Protein AF-0000000076980064 (afdb_homodimer)

Solvent-accessible surface area (backbone atoms only — not comparable to full-atom values): 17349 Å² total; per-residue (Å²): 130,76,70,70,58,57,61,59,56,57,63,61,62,66,66,70,65,71,81,76,77,68,81,69,76,64,76,70,74,74,72,77,69,70,74,62,81,61,75,64,75,72,64,84,41,64,40,56,69,21,42,80,93,45,68,17,31,33,51,18,46,38,26,16,24,14,41,88,57,12,31,28,35,52,16,80,52,3,51,68,22,44,57,60,76,76,51,89,67,76,58,50,78,84,64,49,76,32,87,93,75,21,26,24,38,12,60,26,23,28,30,32,57,52,33,40,29,65,30,77,87,17,50,85,58,37,68,74,73,51,56,65,54,38,61,72,65,47,76,79,66,71,64,76,76,51,66,79,82,124,130,73,80,66,58,65,62,55,59,61,60,59,64,64,61,67,69,66,80,77,76,68,79,67,74,61,76,68,72,74,73,77,71,70,75,64,80,63,76,63,76,74,66,83,40,64,41,56,68,20,40,81,92,45,68,17,32,34,51,18,46,39,27,16,25,12,39,88,55,11,30,28,36,50,16,80,54,3,52,68,22,43,56,59,75,75,50,91,66,76,57,48,77,84,64,50,76,31,87,94,75,21,26,24,38,12,60,25,23,28,29,31,56,53,34,39,30,64,29,75,87,18,50,84,56,37,68,74,74,53,53,63,53,39,62,72,64,47,76,79,65,71,62,78,77,51,65,81,80,124

Foldseek 3Di:
DPPPVVVVVVVVVVVVPDDPPPPCPVPPPPPPPDPPPPPVPPPQAAAFQWAVVSQWGAQACQWIFAAPPGIGGNDPRSNVNVCQVVDPDHHDDDADDDDPAWGLGYAQWTDHHHDIDGHNVSHPGGDRPPVVVCVVVPPPPPVRVPPPPD/DPVVPPVVVVVVVVPVPDDPVPPCPVPPPPPPPDPPPPPPVPPQAAAFQWAVVSQWGAQACQWIFAAPPGIGGNDPRSNVNVCQVVDPDHHDDDADDDDPAWGLGYAQWTDHHHDIDGHNVSHPGGDRPPVVVCVVVPPPPVVRVPPPPD

InterPro domains:
  IPR000981 Neurohypophysial hormone [PF00184] (45-122)
  IPR000981 Neurohypophysial hormone [PIRSF001815] (11-132)
  IPR000981 Neurohypophysial hormone [PR00831] (24-38)
  IPR000981 Neurohypophysial hormone [PR00831] (61-80)
  IPR000981 Neurohypophysial hormone [PR00831] (80-99)
  IPR000981 Neurohypophysial hormone [PR00831] (102-122)
  IPR000981 Neurohypophysial hormone [PTHR11681] (15-127)
  IPR000981 Neurohypophysial hormone [SM00003] (45-122)
  IPR022423 Neurohypophysial hormone, conserved site [PS00264] (23-31)
  IPR036387 Neurohypophysial hormone domain superfamily [G3DSA:2.60.9.10] (44-132)
  IPR036387 Neurohypophysial hormone domain superfamily [SSF49606] (42-126)

Radius of gyration: 31.02 Å; Cα contacts (8 Å, |Δi|>4): 481; chains: 2; bounding box: 66×68×125 Å

Secondary structure (DSSP, 8-state):
--TTHHHHHHHHHGGGSS--------------------------EEPPEESGGG-EEEEETTEEEETTTEEEESSGGGGGGGGGGG-SSPEE--S-EETTTEEEEETTEEE-SSEEEE-GGGTT------HHHHHHH----GGGTS----/-GGGSHHHHHHHHGGGG---------------------------EEPPEESGGG-EEEEETTEEEETTTEEEESSGGGGGGGGGGG-SSPEE--S-EETTTEEEEETTEEE-SSEEEE-GGGTT------HHHHHHH----GGGTS----

Structure (mmCIF, N/CA/C/O backbone):
data_AF-0000000076980064-model_v1
#
loop_
_entity.id
_entity.type
_entity.pdbx_description
1 polymer 'Uncharacterized protein'
#
loop_
_atom_site.group_PDB
_atom_site.id
_atom_site.type_symbol
_atom_site.label_atom_id
_atom_site.label_alt_id
_atom_site.label_comp_id
_atom_site.label_asym_id
_atom_site.label_entity_id
_atom_site.label_seq_id
_atom_site.pdbx_PDB_ins_code
_atom_site.Cartn_x
_atom_site.Cartn_y
_atom_site.Cartn_z
_atom_site.occupancy
_atom_site.B_iso_or_equiv
_atom_site.auth_seq_id
_atom_site.auth_comp_id
_atom_site.auth_asym_id
_atom_site.auth_atom_id
_atom_site.pdbx_PDB_model_num
ATOM 1 N N . MET A 1 1 ? -51.344 7.758 -59.438 1 30.94 1 MET A N 1
ATOM 2 C CA . MET A 1 1 ? -51.062 7.758 -58.031 1 30.94 1 MET A CA 1
ATOM 3 C C . MET A 1 1 ? -50.25 6.535 -57.625 1 30.94 1 MET A C 1
ATOM 5 O O . MET A 1 1 ? -49.906 6.344 -56.469 1 30.94 1 MET A O 1
ATOM 9 N N . LYS A 1 2 ? -50.219 5.566 -58.562 1 42.84 2 LYS A N 1
ATOM 10 C CA . LYS A 1 2 ? -49.844 4.215 -58.156 1 42.84 2 LYS A CA 1
ATOM 11 C C . LYS A 1 2 ? -48.344 4.105 -57.969 1 42.84 2 LYS A C 1
ATOM 13 O O . LYS A 1 2 ? -47.844 3.178 -57.312 1 42.84 2 LYS A O 1
ATOM 18 N N . SER A 1 3 ? -47.562 4.844 -58.719 1 47.31 3 SER A N 1
ATOM 19 C CA . SER A 1 3 ? -46.156 4.52 -58.969 1 47.31 3 SER A CA 1
ATOM 20 C C . SER A 1 3 ? -45.312 4.844 -57.75 1 47.31 3 SER A C 1
ATOM 22 O O . SER A 1 3 ? -44.219 4.273 -57.594 1 47.31 3 SER A O 1
ATOM 24 N N . THR A 1 4 ? -45.719 5.961 -57.062 1 50.09 4 THR A N 1
ATOM 25 C CA . THR A 1 4 ? -44.75 6.535 -56.156 1 50.09 4 THR A CA 1
ATOM 26 C C . THR A 1 4 ? -44.594 5.668 -54.906 1 50.09 4 THR A C 1
ATOM 28 O O . THR A 1 4 ? -43.844 6.008 -54 1 50.09 4 THR A O 1
ATOM 31 N N . HIS A 1 5 ? -45.531 4.746 -54.75 1 50.25 5 HIS A N 1
ATOM 32 C CA . HIS A 1 5 ? -45.469 3.951 -53.531 1 50.25 5 HIS A CA 1
ATOM 33 C C . HIS A 1 5 ? -44.25 3.037 -53.531 1 50.25 5 HIS A C 1
ATOM 35 O O . HIS A 1 5 ? -43.812 2.561 -52.5 1 50.25 5 HIS A O 1
ATOM 41 N N . PHE A 1 6 ? -43.781 2.752 -54.844 1 52.84 6 PHE A N 1
ATOM 42 C CA . PHE A 1 6 ? -42.75 1.726 -54.938 1 52.84 6 PHE A CA 1
ATOM 43 C C . PHE A 1 6 ? -41.469 2.199 -54.312 1 52.84 6 PHE A C 1
ATOM 45 O O . PHE A 1 6 ? -40.688 1.392 -53.781 1 52.84 6 PHE A O 1
ATOM 52 N N . VAL A 1 7 ? -41.188 3.535 -54.438 1 50.88 7 VAL A N 1
ATOM 53 C CA . VAL A 1 7 ? -39.875 4.062 -54.031 1 50.88 7 VAL A CA 1
ATOM 54 C C . VAL A 1 7 ? -39.781 3.994 -52.5 1 50.88 7 VAL A C 1
ATOM 56 O O . VAL A 1 7 ? -38.688 3.846 -51.969 1 50.88 7 VAL A O 1
ATOM 59 N N . ASN A 1 8 ? -41 4.199 -51.844 1 48.53 8 ASN A N 1
ATOM 60 C CA . ASN A 1 8 ? 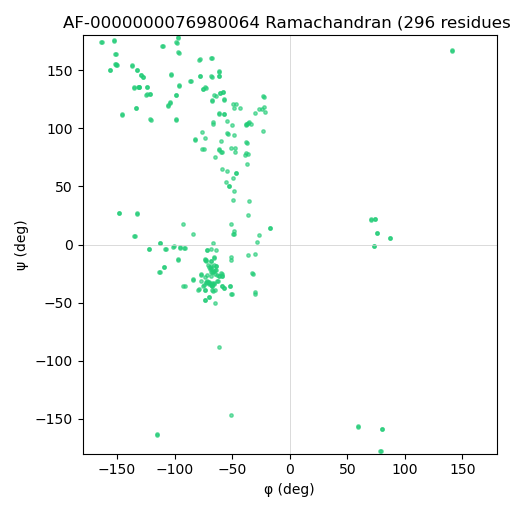-40.938 4.258 -50.406 1 48.53 8 ASN A CA 1
ATOM 61 C C . ASN A 1 8 ? -40.5 2.922 -49.812 1 48.53 8 ASN A C 1
ATOM 63 O O . ASN A 1 8 ? -39.875 2.885 -48.75 1 48.53 8 ASN A O 1
ATOM 67 N N . ILE A 1 9 ? -41.062 1.854 -50.5 1 50.72 9 ILE A N 1
ATOM 68 C CA . ILE A 1 9 ? -40.812 0.567 -49.844 1 50.72 9 ILE A CA 1
ATOM 69 C C . ILE A 1 9 ? -39.344 0.191 -49.969 1 50.72 9 ILE A C 1
ATOM 71 O O . ILE A 1 9 ? -38.781 -0.386 -49.031 1 50.72 9 ILE A O 1
ATOM 75 N N . PHE A 1 10 ? -38.688 0.562 -51.094 1 50.09 10 PHE A N 1
ATOM 76 C CA . PHE A 1 10 ? -37.312 0.107 -51.312 1 50.09 10 PHE A CA 1
ATOM 77 C C . PHE A 1 10 ? -36.375 0.75 -50.312 1 50.09 10 PHE A C 1
ATOM 79 O O . PHE A 1 10 ? -35.406 0.127 -49.906 1 50.09 10 PHE A O 1
ATOM 86 N N . ILE A 1 11 ? -36.594 2.045 -50 1 47.28 11 ILE A N 1
ATOM 87 C CA . ILE A 1 11 ? -35.656 2.73 -49.094 1 47.28 11 ILE A CA 1
ATOM 88 C C . ILE A 1 11 ? -35.719 2.115 -47.719 1 47.28 11 ILE A C 1
ATOM 90 O O . ILE A 1 11 ? -34.719 2.121 -46.969 1 47.28 11 ILE A O 1
ATOM 94 N N . TYR A 1 12 ? -36.969 1.652 -47.312 1 46 12 TYR A N 1
ATOM 95 C CA . TYR A 1 12 ? -37.031 1.155 -45.938 1 46 12 TYR A CA 1
ATOM 96 C C . TYR A 1 12 ? -36.219 -0.108 -45.781 1 46 12 TYR A C 1
ATOM 98 O O . TYR A 1 12 ? -35.812 -0.444 -44.656 1 46 12 TYR A O 1
ATOM 106 N N . SER A 1 13 ? -36.125 -0.967 -46.812 1 45.69 13 SER A N 1
ATOM 107 C CA . SER A 1 13 ? -35.531 -2.275 -46.562 1 45.69 13 SER A CA 1
ATOM 108 C C . SER A 1 13 ? -34.031 -2.166 -46.375 1 45.69 13 SER A C 1
ATOM 110 O O . SER A 1 13 ? -33.406 -3.09 -45.844 1 45.69 13 SER A O 1
ATOM 112 N N . VAL A 1 14 ? -33.375 -1.238 -47.062 1 44.12 14 VAL A N 1
ATOM 113 C CA . VAL A 1 14 ? -31.922 -1.251 -47.031 1 44.12 14 VAL A CA 1
ATOM 114 C C . VAL A 1 14 ? -31.438 -0.94 -45.625 1 44.12 14 VAL A C 1
ATOM 116 O O . VAL A 1 14 ? -30.25 -1.07 -45.312 1 44.12 14 VAL A O 1
ATOM 119 N N . PHE A 1 15 ? -32.312 -0.364 -44.781 1 40.5 15 PHE A N 1
ATOM 120 C CA . PHE A 1 15 ? -31.797 0.075 -43.5 1 40.5 15 PHE A CA 1
ATOM 121 C C . PHE A 1 15 ? -31.406 -1.119 -42.625 1 40.5 15 PHE A C 1
ATOM 123 O O . PHE A 1 15 ? -30.953 -0.951 -41.5 1 40.5 15 PHE A O 1
ATOM 130 N N . ILE A 1 16 ? -31.938 -2.291 -42.938 1 42.28 16 ILE A N 1
ATOM 131 C CA . ILE A 1 16 ? -31.734 -3.262 -41.875 1 42.28 16 ILE A CA 1
ATOM 132 C C . ILE A 1 16 ? -30.281 -3.701 -41.844 1 42.28 16 ILE A C 1
ATOM 134 O O . ILE A 1 16 ? -29.891 -4.57 -41.062 1 42.28 16 ILE A O 1
ATOM 138 N N . PHE A 1 17 ? -29.469 -3.434 -42.844 1 37.94 17 PHE A N 1
ATOM 139 C CA . PHE A 1 17 ? -28.266 -4.234 -42.938 1 37.94 17 PHE A CA 1
ATOM 140 C C . PHE A 1 17 ? -27.359 -3.955 -41.719 1 37.94 17 PHE A C 1
ATOM 142 O O . PHE A 1 17 ? -26.484 -4.762 -41.406 1 37.94 17 PHE A O 1
ATOM 149 N N . ILE A 1 18 ? -27.109 -2.697 -41.438 1 35.78 18 ILE A N 1
ATOM 150 C CA . ILE A 1 18 ? -25.734 -2.449 -41.031 1 35.78 18 ILE A CA 1
ATOM 151 C C . ILE A 1 18 ? -25.422 -3.229 -39.75 1 35.78 18 ILE A C 1
ATOM 153 O O . ILE A 1 18 ? -24.375 -3.869 -39.656 1 35.78 18 ILE A O 1
ATOM 157 N N . MET A 1 19 ? -25.703 -2.629 -38.5 1 33.72 19 MET A N 1
ATOM 158 C CA . MET A 1 19 ? -24.75 -2.42 -37.406 1 33.72 19 MET A CA 1
ATOM 159 C C . MET A 1 19 ? -24.625 -3.672 -36.562 1 33.72 19 MET A C 1
ATOM 161 O O . MET A 1 19 ? -24.875 -3.629 -35.344 1 33.72 19 MET A O 1
ATOM 165 N N . ALA A 1 20 ? -25.094 -4.777 -36.812 1 34.88 20 ALA A N 1
ATOM 166 C CA . ALA A 1 20 ? -24.875 -5.742 -35.75 1 34.88 20 ALA A CA 1
ATOM 167 C C . ALA A 1 20 ? -23.391 -6.055 -35.562 1 34.88 20 ALA A C 1
ATOM 169 O O . ALA A 1 20 ? -22.766 -6.621 -36.469 1 34.88 20 ALA A O 1
ATOM 170 N N . ASP A 1 21 ? -22.5 -5.129 -34.906 1 31.59 21 ASP A N 1
ATOM 171 C CA . ASP A 1 21 ? -21.125 -5.41 -34.531 1 31.59 21 ASP A CA 1
ATOM 172 C C . ASP A 1 21 ? -21.047 -6.656 -33.656 1 31.59 21 ASP A C 1
ATOM 174 O O . ASP A 1 21 ? -21.453 -6.621 -32.5 1 31.59 21 ASP A O 1
ATOM 178 N N . GLY A 1 22 ? -21.594 -7.777 -34.094 1 32.72 22 GLY A N 1
ATOM 179 C CA . GLY A 1 22 ? -21.422 -8.93 -33.219 1 32.72 22 GLY A CA 1
ATOM 180 C C . GLY A 1 22 ? -19.969 -9.195 -32.875 1 32.72 22 GLY A C 1
ATOM 181 O O . GLY A 1 22 ? -19.078 -8.898 -33.656 1 32.72 22 GLY A O 1
ATOM 182 N N . CYS A 1 23 ? -19.531 -8.883 -31.578 1 34.5 23 CYS A N 1
ATOM 183 C CA . CYS A 1 23 ? -18.25 -9.312 -31.016 1 34.5 23 CYS A CA 1
ATOM 184 C C . CYS A 1 23 ? -18.031 -10.805 -31.234 1 34.5 23 CYS A C 1
ATOM 186 O O . CYS A 1 23 ? -18.703 -11.633 -30.625 1 34.5 23 CYS A O 1
ATOM 188 N N . TYR A 1 24 ? -18.062 -11.25 -32.438 1 29.8 24 TYR A N 1
ATOM 189 C CA . TYR A 1 24 ? -17.781 -12.648 -32.75 1 29.8 24 TYR A CA 1
ATOM 190 C C . TYR A 1 24 ? -16.516 -13.117 -32.062 1 29.8 24 TYR A C 1
ATOM 192 O O . TYR A 1 24 ? -15.406 -12.836 -32.5 1 29.8 24 TYR A O 1
ATOM 200 N N . ILE A 1 25 ? -16.266 -12.844 -30.75 1 32.69 25 ILE A N 1
ATOM 201 C CA . ILE A 1 25 ? -15.062 -13.547 -30.328 1 32.69 25 ILE A CA 1
ATOM 202 C C . ILE A 1 25 ? -15.242 -15.047 -30.531 1 32.69 25 ILE A C 1
ATOM 204 O O . ILE A 1 25 ? -16.109 -15.664 -29.891 1 32.69 25 ILE A O 1
ATOM 208 N N . 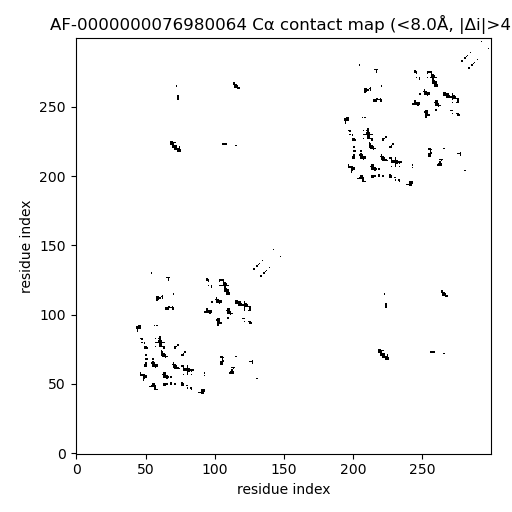THR A 1 26 ? -15.375 -15.531 -31.672 1 31.72 26 THR A N 1
ATOM 209 C CA . THR A 1 26 ? -15.469 -16.922 -32.094 1 31.72 26 THR A CA 1
ATOM 210 C C . THR A 1 26 ? -14.328 -17.75 -31.516 1 31.72 26 THR A C 1
ATOM 212 O O . THR A 1 26 ? -14.219 -18.953 -31.766 1 31.72 26 THR A O 1
ATOM 215 N N . ASN A 1 27 ? -13.352 -17.188 -31 1 33.06 27 ASN A N 1
ATOM 216 C CA . ASN A 1 27 ? -12.227 -18.109 -31.016 1 33.06 27 ASN A CA 1
ATOM 217 C C . ASN A 1 27 ? -12.461 -19.281 -30.078 1 33.06 27 ASN A C 1
ATOM 219 O O . ASN A 1 27 ? -11.523 -20 -29.703 1 33.06 27 ASN A O 1
ATOM 223 N N . CYS A 1 28 ? -13.594 -19.281 -29.328 1 34.19 28 CYS A N 1
ATOM 224 C CA . CYS A 1 28 ? -13.422 -20.344 -28.328 1 34.19 28 CYS A CA 1
ATOM 225 C C . CYS A 1 28 ? -13.625 -21.719 -28.953 1 34.19 28 CYS A C 1
ATOM 227 O O . CYS A 1 28 ? -14.656 -21.969 -29.578 1 34.19 28 CYS A O 1
ATOM 229 N N . PRO A 1 29 ? -12.633 -22.531 -29.391 1 32.53 29 PRO A N 1
ATOM 230 C CA . PRO A 1 29 ? -12.836 -23.891 -29.906 1 32.53 29 PRO A CA 1
ATOM 231 C C . PRO A 1 29 ? -13.711 -24.75 -28.984 1 32.53 29 PRO A C 1
ATOM 233 O O . PRO A 1 29 ? -13.781 -24.5 -27.781 1 32.53 29 PRO A O 1
ATOM 236 N N . PRO A 1 30 ? -14.82 -25.266 -29.438 1 32.62 30 PRO A N 1
ATOM 237 C CA . PRO A 1 30 ? -15.703 -26.125 -28.656 1 32.62 30 PRO A CA 1
ATOM 238 C C . PRO A 1 30 ? -14.969 -27.281 -27.984 1 32.62 30 PRO A C 1
ATOM 240 O O . PRO A 1 30 ? -15.602 -28.219 -27.5 1 32.62 30 PRO A O 1
ATOM 243 N N . GLY A 1 31 ? -13.766 -27.312 -27.828 1 33.16 31 GLY A N 1
ATOM 244 C CA . GLY A 1 31 ? -13.258 -28.609 -27.406 1 33.16 31 GLY A CA 1
ATOM 245 C C . GLY A 1 31 ? -14.07 -29.219 -26.281 1 33.16 31 GLY A C 1
ATOM 246 O O . GLY A 1 31 ? -14.82 -28.531 -25.594 1 33.16 31 GLY A O 1
ATOM 247 N N . GLY A 1 32 ? -14.609 -30.453 -26.594 1 35.81 32 GLY A N 1
ATOM 248 C CA . GLY A 1 32 ? -15.32 -31.484 -25.844 1 35.81 32 GLY A CA 1
ATOM 249 C C . GLY A 1 32 ? -14.828 -31.625 -24.422 1 35.81 32 GLY A C 1
ATOM 250 O O . GLY A 1 32 ? -13.797 -32.25 -24.188 1 35.81 32 GLY A O 1
ATOM 251 N N . LYS A 1 33 ? -14.492 -30.672 -23.734 1 30.69 33 LYS A N 1
ATOM 252 C CA . LYS A 1 33 ? -13.805 -31.047 -22.5 1 30.69 33 LYS A CA 1
ATOM 253 C C . LYS A 1 33 ? -14.703 -31.891 -21.609 1 30.69 33 LYS A C 1
ATOM 255 O O . LYS A 1 33 ? -15.875 -31.562 -21.406 1 30.69 33 LYS A O 1
ATOM 260 N N . ARG A 1 34 ? -14.789 -33.156 -21.859 1 34.31 34 ARG A N 1
ATOM 261 C CA . ARG A 1 34 ? -15.125 -34.156 -20.844 1 34.31 34 ARG A CA 1
ATOM 262 C C . ARG A 1 34 ? -14.836 -33.594 -19.438 1 34.31 34 ARG A C 1
ATOM 264 O O . ARG A 1 34 ? -13.836 -32.906 -19.234 1 34.31 34 ARG A O 1
ATOM 271 N N . SER A 1 35 ? -15.82 -33.438 -18.766 1 35.56 35 SER A N 1
ATOM 272 C CA . SER A 1 35 ? -15.922 -33.031 -17.375 1 35.56 35 SER A CA 1
ATOM 273 C C . SER A 1 35 ? -14.984 -33.875 -16.484 1 35.56 35 SER A C 1
ATOM 275 O O . SER A 1 35 ? -15.391 -34.906 -15.93 1 35.56 35 SER A O 1
ATOM 277 N N . GLY A 1 36 ? -14.102 -34.688 -17.047 1 31.8 36 GLY A N 1
ATOM 278 C CA . GLY A 1 36 ? -13.359 -35.312 -15.984 1 31.8 36 GLY A CA 1
ATOM 279 C C . GLY A 1 36 ? -13.141 -34.438 -14.773 1 31.8 36 GLY A C 1
ATOM 280 O O . GLY A 1 36 ? -12.992 -33.219 -14.922 1 31.8 36 GLY A O 1
ATOM 281 N N . ASN A 1 37 ? -13.891 -34.688 -13.734 1 34.81 37 ASN A N 1
ATOM 282 C CA . ASN A 1 37 ? -13.508 -34.219 -12.406 1 34.81 37 ASN A CA 1
ATOM 283 C C . ASN A 1 37 ? -11.992 -34.062 -12.281 1 34.81 37 ASN A C 1
ATOM 285 O O . ASN A 1 37 ? -11.297 -34.969 -11.852 1 34.81 37 ASN A O 1
ATOM 289 N N . GLU A 1 38 ? -11.281 -34.188 -13.367 1 32.91 38 GLU A N 1
ATOM 290 C CA . GLU A 1 38 ? -9.844 -34 -13.203 1 32.91 38 GLU A CA 1
ATOM 291 C C . GLU A 1 38 ? -9.539 -32.906 -12.188 1 32.91 38 GLU A C 1
ATOM 293 O O . GLU A 1 38 ? -9.891 -31.734 -12.398 1 32.91 38 GLU A O 1
ATOM 298 N N . LYS A 1 39 ? -9.797 -33.125 -10.961 1 38.34 39 LYS A N 1
ATOM 299 C CA . LYS A 1 39 ? -8.82 -32.625 -9.984 1 38.34 39 LYS A CA 1
ATOM 300 C C . LYS A 1 39 ? -7.484 -32.312 -10.648 1 38.34 39 LYS A C 1
ATOM 302 O O . LYS A 1 39 ? -6.59 -33.188 -10.688 1 38.34 39 LYS A O 1
ATOM 307 N N . SER A 1 40 ? -7.301 -32.219 -11.883 1 38.28 40 SER A N 1
ATOM 308 C CA . SER A 1 40 ? -6.004 -31.969 -12.5 1 38.28 40 SER A CA 1
ATOM 309 C C . SER A 1 40 ? -5.055 -31.281 -11.523 1 38.28 40 SER A C 1
ATOM 311 O O . SER A 1 40 ? -5.438 -30.312 -10.844 1 38.28 40 SER A O 1
ATOM 313 N N . GLY A 1 41 ? -4.258 -31.938 -10.922 1 42.31 41 GLY A N 1
ATOM 314 C CA . GLY A 1 41 ? -3.191 -31.703 -9.961 1 42.31 41 GLY A CA 1
ATOM 315 C C . GLY A 1 41 ? -2.525 -30.359 -10.117 1 42.31 41 GLY A C 1
ATOM 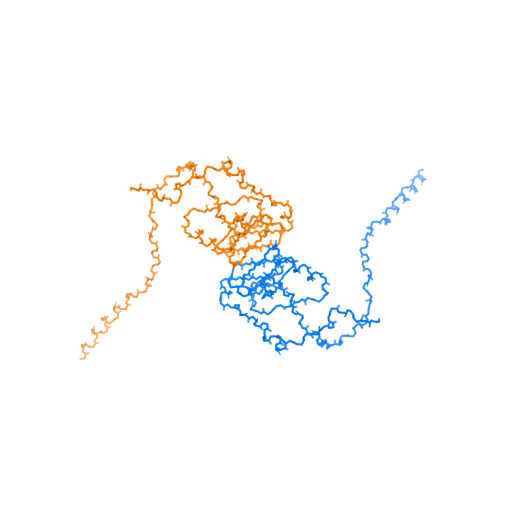316 O O . GLY A 1 41 ? -1.343 -30.203 -9.805 1 42.31 41 GLY A O 1
ATOM 317 N N . ARG A 1 42 ? -2.793 -29.688 -11.047 1 48.75 42 ARG A N 1
ATOM 318 C CA . ARG A 1 42 ? -2.082 -28.438 -11.305 1 48.75 42 ARG A CA 1
ATOM 319 C C . ARG A 1 42 ? -1.98 -27.594 -10.039 1 48.75 42 ARG A C 1
ATOM 321 O O . ARG A 1 42 ? -2.998 -27.219 -9.445 1 48.75 42 ARG A O 1
ATOM 328 N N . GLY A 1 43 ? -1.106 -27.906 -9.242 1 60.78 43 GLY A N 1
ATOM 329 C CA . GLY A 1 43 ? -0.675 -27.266 -8.008 1 60.78 43 GLY A CA 1
ATOM 330 C C . GLY A 1 43 ? -1.003 -25.781 -7.957 1 60.78 43 GLY A C 1
ATOM 331 O O . GLY A 1 43 ? -1.206 -25.156 -8.992 1 60.78 43 GLY A O 1
ATOM 332 N N . VAL A 1 44 ? -1.854 -25.391 -7.008 1 76.31 44 VAL A N 1
ATOM 333 C CA . VAL A 1 44 ? -2.096 -23.984 -6.703 1 76.31 44 VAL A CA 1
ATOM 334 C C . VAL A 1 44 ? -0.799 -23.188 -6.852 1 76.31 44 VAL A C 1
ATOM 336 O O . VAL A 1 44 ? 0.219 -23.531 -6.25 1 76.31 44 VAL A O 1
ATOM 339 N N . ARG A 1 45 ? -0.783 -22.453 -8 1 86.88 45 ARG A N 1
ATOM 340 C CA . ARG A 1 45 ? 0.396 -21.609 -8.219 1 86.88 45 ARG A CA 1
ATOM 341 C C . ARG A 1 45 ? 0.499 -20.531 -7.152 1 86.88 45 ARG A C 1
ATOM 343 O O . ARG A 1 45 ? -0.481 -19.844 -6.867 1 86.88 45 ARG A O 1
ATOM 350 N N . GLN A 1 46 ? 1.65 -20.5 -6.578 1 88.88 46 GLN A N 1
ATOM 351 C CA . GLN A 1 46 ? 1.917 -19.391 -5.68 1 88.88 46 GLN A CA 1
ATOM 352 C C . GLN A 1 46 ? 2.254 -18.125 -6.461 1 88.88 46 GLN A C 1
ATOM 354 O O . GLN A 1 46 ? 2.912 -18.188 -7.5 1 88.88 46 GLN A O 1
ATOM 359 N N . CYS A 1 47 ? 1.841 -17.078 -5.938 1 95.44 47 CYS A N 1
ATOM 360 C CA . CYS A 1 47 ? 2.059 -15.82 -6.652 1 95.44 47 CYS A CA 1
ATOM 361 C C . CYS A 1 47 ? 3.541 -15.469 -6.699 1 95.44 47 CYS A C 1
ATOM 363 O O . CYS A 1 47 ? 4.328 -15.969 -5.891 1 95.44 47 CYS A O 1
ATOM 365 N N . THR A 1 48 ? 3.912 -14.648 -7.574 1 96.38 48 THR A N 1
ATOM 366 C CA . THR A 1 48 ? 5.281 -14.242 -7.867 1 96.38 48 THR A CA 1
ATOM 367 C C . THR A 1 48 ? 5.926 -13.594 -6.645 1 96.38 48 THR A C 1
ATOM 369 O O . THR A 1 48 ? 5.312 -12.75 -5.984 1 96.38 48 THR A O 1
ATOM 372 N N . PRO A 1 49 ? 7.211 -14.047 -6.246 1 96.75 49 PRO A N 1
ATOM 373 C CA . PRO A 1 49 ? 7.93 -13.328 -5.195 1 96.75 49 PRO A CA 1
ATOM 374 C C . PRO A 1 49 ? 8.227 -11.875 -5.57 1 96.75 49 PRO A C 1
ATOM 376 O O . PRO A 1 49 ? 8.461 -11.578 -6.746 1 96.75 49 PRO A O 1
ATOM 379 N N . CYS A 1 50 ? 8.188 -11 -4.547 1 97.75 50 CYS A N 1
ATOM 380 C CA . CYS A 1 50 ? 8.375 -9.57 -4.789 1 97.75 50 CYS A CA 1
ATOM 381 C C . CYS A 1 50 ? 8.945 -8.883 -3.555 1 97.75 50 CYS A C 1
ATOM 383 O O . CYS A 1 50 ? 9.125 -9.516 -2.514 1 97.75 50 CYS A O 1
ATOM 385 N N . GLY A 1 51 ? 9.234 -7.555 -3.738 1 97.62 51 GLY A N 1
ATOM 386 C CA . GLY A 1 51 ? 9.641 -6.738 -2.605 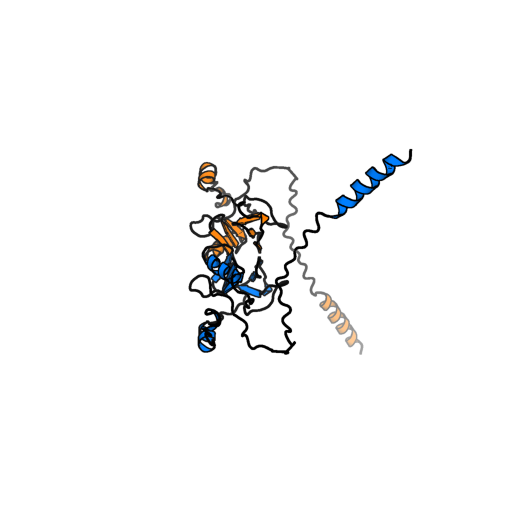1 97.62 51 GLY A CA 1
ATOM 387 C C . GLY A 1 51 ? 11.094 -6.938 -2.213 1 97.62 51 GLY A C 1
ATOM 388 O O . GLY A 1 51 ? 11.828 -7.664 -2.885 1 97.62 51 GLY A O 1
ATOM 389 N N . PRO A 1 52 ? 11.469 -6.242 -1.162 1 95.31 52 PRO A N 1
ATOM 390 C CA . PRO A 1 52 ? 12.852 -6.371 -0.686 1 95.31 52 PRO A CA 1
ATOM 391 C C . PRO A 1 52 ? 13.219 -7.812 -0.344 1 95.31 52 PRO A C 1
ATOM 393 O O . PRO A 1 52 ? 12.516 -8.469 0.428 1 95.31 52 PRO A O 1
ATOM 396 N N . GLY A 1 53 ? 14.32 -8.266 -0.986 1 93.81 53 GLY A N 1
ATOM 397 C CA . GLY A 1 53 ? 14.812 -9.602 -0.691 1 93.81 53 GLY A CA 1
ATOM 398 C C . GLY A 1 53 ? 13.938 -10.703 -1.268 1 93.81 53 GLY A C 1
ATOM 399 O O . GLY A 1 53 ? 14.203 -11.883 -1.057 1 93.81 53 GLY A O 1
ATOM 400 N N . GLY A 1 54 ? 12.867 -10.305 -1.908 1 95.62 54 GLY A N 1
ATOM 401 C CA . GLY A 1 54 ? 11.969 -11.289 -2.488 1 95.62 54 GLY A CA 1
ATOM 402 C C . GLY A 1 54 ? 11.125 -12.008 -1.453 1 95.62 54 GLY A C 1
ATOM 403 O O . GLY A 1 54 ? 10.68 -13.141 -1.682 1 95.62 54 GLY A O 1
ATOM 404 N N . ILE A 1 55 ? 10.992 -11.367 -0.33 1 94.25 55 ILE A N 1
ATOM 405 C CA . ILE A 1 55 ? 10.352 -12.078 0.768 1 94.25 55 ILE A CA 1
ATOM 406 C C . ILE A 1 55 ? 8.852 -11.812 0.748 1 94.25 55 ILE A C 1
ATOM 408 O O . ILE A 1 55 ? 8.109 -12.344 1.578 1 94.25 55 ILE A O 1
ATOM 412 N N . GLY A 1 56 ? 8.422 -10.953 -0.215 1 97 56 GLY A N 1
ATOM 413 C CA . GLY A 1 56 ? 6.996 -10.711 -0.393 1 97 56 GLY A CA 1
ATOM 414 C C . GLY A 1 56 ? 6.383 -11.547 -1.503 1 97 56 GLY A C 1
ATOM 415 O O . GLY A 1 56 ? 7.082 -12.32 -2.162 1 97 56 GLY A O 1
ATOM 416 N N . ARG A 1 57 ? 5.07 -11.375 -1.659 1 97.44 57 ARG A N 1
ATOM 417 C CA . ARG A 1 57 ? 4.316 -11.977 -2.756 1 97.44 57 ARG A CA 1
ATOM 418 C C . ARG A 1 57 ? 3.408 -10.953 -3.422 1 97.44 57 ARG A C 1
ATOM 420 O O . ARG A 1 57 ? 2.906 -10.039 -2.764 1 97.44 57 ARG A O 1
ATOM 427 N N . CYS A 1 58 ? 3.203 -11.164 -4.633 1 98.31 58 CYS A N 1
ATOM 428 C CA . CYS A 1 58 ? 2.305 -10.289 -5.383 1 98.31 58 CYS A CA 1
ATOM 429 C C . CYS A 1 58 ? 0.849 -10.586 -5.043 1 98.31 58 CYS A C 1
ATOM 431 O O . CYS A 1 58 ? 0.424 -11.742 -5.062 1 98.31 58 CYS A O 1
ATOM 433 N N . TYR A 1 59 ? 0.087 -9.586 -4.801 1 97.75 59 TYR A N 1
ATOM 434 C CA . TYR A 1 59 ? -1.345 -9.695 -4.551 1 97.75 59 TYR A CA 1
ATOM 435 C C . TYR A 1 59 ? -2.148 -9.141 -5.719 1 97.75 59 TYR A C 1
ATOM 437 O O . TYR A 1 59 ? -3.334 -9.445 -5.871 1 97.75 59 TYR A O 1
ATOM 445 N N . GLY A 1 60 ? -1.516 -8.383 -6.461 1 96.88 60 GLY A N 1
ATOM 446 C CA . GLY A 1 60 ? -2.035 -7.773 -7.676 1 96.88 60 GLY A CA 1
ATOM 447 C C . GLY A 1 60 ? -0.95 -7.219 -8.578 1 96.88 60 GLY A C 1
ATOM 448 O O . GLY A 1 60 ? 0.229 -7.227 -8.211 1 96.88 60 GLY A O 1
ATOM 449 N N . PRO A 1 61 ? -1.242 -6.75 -9.734 1 96.56 61 PRO A N 1
ATOM 450 C CA . PRO A 1 61 ? -0.223 -6.293 -10.68 1 96.56 61 PRO A CA 1
ATOM 451 C C . PRO A 1 61 ? 0.647 -5.172 -10.117 1 96.56 61 PRO A C 1
ATOM 453 O O . PRO A 1 61 ? 1.805 -5.023 -10.516 1 96.56 61 PRO A O 1
ATOM 456 N N . ASP A 1 62 ? 0.125 -4.422 -9.164 1 98.12 62 ASP A N 1
ATOM 457 C CA . ASP A 1 62 ? 0.872 -3.307 -8.594 1 98.12 62 ASP A CA 1
ATOM 458 C C . ASP A 1 62 ? 0.816 -3.334 -7.066 1 98.12 62 ASP A C 1
ATOM 460 O O . ASP A 1 62 ? 0.917 -2.289 -6.418 1 98.12 62 ASP A O 1
ATOM 464 N N . ILE A 1 63 ? 0.653 -4.512 -6.602 1 98.81 63 ILE A N 1
ATOM 465 C CA . ILE A 1 63 ? 0.572 -4.652 -5.152 1 98.81 63 ILE A CA 1
ATOM 466 C C . ILE A 1 63 ? 1.454 -5.809 -4.695 1 98.81 63 ILE A C 1
ATOM 468 O O . ILE A 1 63 ? 1.228 -6.961 -5.078 1 98.81 63 ILE A O 1
ATOM 472 N N . CYS A 1 64 ? 2.461 -5.504 -3.891 1 98.75 64 CYS A N 1
ATOM 473 C CA . CYS A 1 64 ? 3.369 -6.473 -3.289 1 98.75 64 CYS A CA 1
ATOM 474 C C . CYS A 1 64 ? 3.338 -6.379 -1.769 1 98.75 64 CYS A C 1
ATOM 476 O O . CYS A 1 64 ? 3.529 -5.301 -1.204 1 98.75 64 CYS A O 1
ATOM 478 N N . CYS A 1 65 ? 3.158 -7.559 -1.124 1 98.5 65 CYS A N 1
ATOM 479 C CA . CYS A 1 65 ? 3.068 -7.527 0.332 1 98.5 65 CYS A CA 1
ATOM 480 C C . CYS A 1 65 ? 3.871 -8.664 0.954 1 98.5 65 CYS A C 1
ATOM 482 O O . CYS A 1 65 ? 4.117 -9.68 0.306 1 98.5 65 CYS A O 1
ATOM 484 N N . GLY A 1 66 ? 4.293 -8.453 2.146 1 96.69 66 GLY A N 1
ATOM 485 C CA . GLY A 1 66 ? 4.945 -9.445 2.98 1 96.69 66 GLY A CA 1
ATOM 486 C C . GLY A 1 66 ? 4.715 -9.227 4.465 1 96.69 66 GLY A C 1
ATOM 487 O O . GLY A 1 66 ? 4.504 -8.094 4.902 1 96.69 66 GLY A O 1
ATOM 488 N N . ALA A 1 67 ? 4.809 -10.32 5.16 1 93.88 67 ALA A N 1
ATOM 489 C CA . ALA A 1 67 ? 4.48 -10.32 6.586 1 93.88 67 ALA A CA 1
ATOM 490 C C . ALA A 1 67 ? 5.328 -9.305 7.34 1 93.88 67 ALA A C 1
ATOM 492 O O . ALA A 1 67 ? 4.816 -8.57 8.188 1 93.88 67 ALA A O 1
ATOM 493 N N . ASN A 1 68 ? 6.566 -9.156 6.961 1 92.06 68 ASN A N 1
ATOM 494 C CA . ASN A 1 68 ? 7.465 -8.344 7.77 1 92.06 68 ASN A CA 1
ATOM 495 C C . ASN A 1 68 ? 7.875 -7.066 7.039 1 92.06 68 ASN A C 1
ATOM 497 O O . ASN A 1 68 ? 8.625 -6.254 7.578 1 92.06 68 ASN A O 1
ATOM 501 N N . VAL A 1 69 ? 7.355 -6.883 5.848 1 97.25 69 VAL A N 1
ATOM 502 C CA . VAL A 1 69 ? 7.871 -5.746 5.09 1 97.25 69 VAL A CA 1
ATOM 503 C C . VAL A 1 69 ? 6.727 -4.805 4.727 1 97.25 69 VAL A C 1
ATOM 505 O O . VAL A 1 69 ? 6.957 -3.703 4.223 1 97.25 69 VAL A O 1
ATOM 508 N N . GLY A 1 70 ? 5.527 -5.148 5.035 1 98.31 70 GLY A N 1
ATOM 509 C CA . GLY A 1 70 ? 4.391 -4.324 4.652 1 98.31 70 GLY A CA 1
ATOM 510 C C . GLY A 1 70 ? 3.967 -4.531 3.209 1 98.31 70 GLY A C 1
ATOM 511 O O . GLY A 1 70 ? 4.223 -5.586 2.627 1 98.31 70 GLY A O 1
ATOM 512 N N . CYS A 1 71 ? 3.242 -3.506 2.654 1 98.88 71 CYS A N 1
ATOM 513 C CA . CYS A 1 71 ? 2.756 -3.607 1.283 1 98.88 71 CYS A CA 1
ATOM 514 C C . CYS A 1 71 ? 3.232 -2.426 0.447 1 98.88 71 CYS A C 1
ATOM 516 O O . CYS A 1 71 ? 3.209 -1.284 0.909 1 98.88 71 CYS A O 1
ATOM 518 N N . PHE A 1 72 ? 3.682 -2.721 -0.723 1 98.94 72 PHE A N 1
ATOM 519 C CA . PHE A 1 72 ? 4.117 -1.774 -1.743 1 98.94 72 PHE A CA 1
ATOM 520 C C . PHE A 1 72 ? 3.086 -1.67 -2.861 1 98.94 72 PHE A C 1
ATOM 522 O O . PHE A 1 72 ? 2.803 -2.656 -3.545 1 98.94 72 PHE A O 1
ATOM 529 N N . VAL A 1 73 ? 2.562 -0.457 -3.047 1 98.94 73 VAL A N 1
ATOM 530 C CA . VAL A 1 73 ? 1.443 -0.256 -3.961 1 98.94 73 VAL A CA 1
ATOM 531 C C . VAL A 1 73 ? 1.838 0.74 -5.051 1 98.94 73 VAL A C 1
ATOM 533 O O . VAL A 1 73 ? 1.987 1.935 -4.781 1 98.94 73 VAL A O 1
ATOM 536 N N . GLY A 1 74 ? 2.02 0.221 -6.219 1 98.44 74 GLY A N 1
ATOM 537 C CA . GLY A 1 74 ? 2.436 1.09 -7.309 1 98.44 74 GLY A CA 1
ATOM 538 C C . GLY A 1 74 ? 3.863 1.58 -7.168 1 98.44 74 GLY A C 1
ATOM 539 O O . GLY A 1 74 ? 4.211 2.652 -7.672 1 98.44 74 GLY A O 1
ATOM 540 N N . THR A 1 75 ? 4.668 0.88 -6.402 1 98.62 75 THR A N 1
ATOM 541 C CA . THR A 1 75 ? 6.059 1.257 -6.195 1 98.62 75 THR A CA 1
ATOM 542 C C . THR A 1 75 ? 6.98 0.454 -7.105 1 98.62 75 THR A C 1
ATOM 544 O O . THR A 1 75 ? 6.527 -0.436 -7.828 1 98.62 75 THR A O 1
ATOM 547 N N . ARG A 1 76 ? 8.195 0.865 -7.027 1 98 76 ARG A N 1
ATOM 548 C CA . ARG A 1 76 ? 9.188 0.099 -7.777 1 98 76 ARG A CA 1
ATOM 549 C C . ARG A 1 76 ? 9.211 -1.357 -7.328 1 98 76 ARG A C 1
ATOM 551 O O . ARG A 1 76 ? 9.352 -2.266 -8.148 1 98 76 ARG A O 1
ATOM 558 N N . GLU A 1 77 ? 9 -1.634 -6.016 1 98.38 77 GLU A N 1
ATOM 559 C CA . GLU A 1 77 ? 9.047 -2.975 -5.438 1 98.38 77 GLU A CA 1
ATOM 560 C C . GLU A 1 77 ? 7.906 -3.84 -5.957 1 98.38 77 GLU A C 1
ATOM 562 O O . GLU A 1 77 ? 8.008 -5.066 -5.988 1 98.38 77 GLU A O 1
ATOM 567 N N . SER A 1 78 ? 6.836 -3.164 -6.402 1 98.69 78 SER A N 1
ATOM 568 C CA . SER A 1 78 ? 5.668 -3.93 -6.832 1 98.69 78 SER A CA 1
ATOM 569 C C . SER A 1 78 ? 5.602 -4.031 -8.352 1 98.69 78 SER A C 1
ATOM 571 O O . SER A 1 78 ? 4.73 -4.715 -8.891 1 98.69 78 SER A O 1
ATOM 573 N N . ALA A 1 79 ? 6.535 -3.412 -9.047 1 98.5 79 ALA A N 1
ATOM 574 C CA . ALA A 1 79 ? 6.484 -3.379 -10.5 1 98.5 79 ALA A CA 1
ATOM 575 C C . ALA A 1 79 ? 6.57 -4.785 -11.086 1 98.5 79 ALA A C 1
ATOM 577 O O . ALA A 1 79 ? 5.953 -5.078 -12.117 1 98.5 79 ALA A O 1
ATOM 578 N N . ILE A 1 80 ? 7.262 -5.68 -10.445 1 98.56 80 ILE A N 1
ATOM 579 C CA . ILE A 1 80 ? 7.445 -7.047 -10.914 1 98.56 80 ILE A CA 1
ATOM 580 C C . ILE A 1 80 ? 6.102 -7.773 -10.922 1 98.56 80 ILE A C 1
ATOM 582 O O . ILE A 1 80 ? 5.922 -8.75 -11.656 1 98.56 80 ILE A O 1
ATOM 586 N N . CYS A 1 81 ? 5.234 -7.289 -10.18 1 98.44 81 CYS A N 1
ATOM 587 C CA . CYS A 1 81 ? 3.961 -7.984 -10.031 1 98.44 81 CYS A CA 1
ATOM 588 C C . CYS A 1 81 ? 3.107 -7.828 -11.281 1 98.44 81 CYS A C 1
ATOM 590 O O . CYS A 1 81 ? 2.139 -8.562 -11.477 1 98.44 81 CYS A O 1
ATOM 592 N N . ARG A 1 82 ? 3.465 -6.957 -12.133 1 98 82 ARG A N 1
ATOM 593 C CA . ARG A 1 82 ? 2.766 -6.828 -13.406 1 98 82 ARG A CA 1
ATOM 594 C C . ARG A 1 82 ? 2.924 -8.094 -14.25 1 98 82 ARG A C 1
ATOM 596 O O . ARG A 1 82 ? 2.127 -8.344 -15.156 1 98 82 ARG A O 1
ATOM 603 N N . LEU A 1 83 ? 3.902 -8.914 -13.953 1 96.62 83 LEU A N 1
ATOM 604 C CA . LEU A 1 83 ? 4.109 -10.188 -14.633 1 96.62 83 LEU A CA 1
ATOM 605 C C . LEU A 1 83 ? 2.912 -11.109 -14.43 1 96.62 83 LEU A C 1
ATOM 607 O O . LEU A 1 83 ? 2.664 -12 -15.25 1 96.62 83 LEU A O 1
ATOM 611 N N . GLU A 1 84 ? 2.256 -10.906 -13.367 1 94.75 84 GLU A N 1
ATOM 612 C CA . GLU A 1 84 ? 1.104 -11.758 -13.078 1 94.75 84 GLU A CA 1
ATOM 613 C C . GLU A 1 84 ? 0.065 -11.672 -14.188 1 94.75 84 GLU A C 1
ATOM 615 O O . GLU A 1 84 ? -0.711 -12.602 -14.398 1 94.75 84 GLU A O 1
ATOM 620 N N . ASN A 1 85 ? 0.093 -10.516 -14.836 1 94.19 85 ASN A N 1
ATOM 621 C CA . ASN A 1 85 ? -0.856 -10.328 -15.93 1 94.19 85 ASN A CA 1
ATOM 622 C C . ASN A 1 85 ? -0.571 -11.266 -17.094 1 94.19 85 ASN A C 1
ATOM 624 O O . ASN A 1 85 ? -1.413 -11.445 -17.969 1 94.19 85 ASN A O 1
ATOM 628 N N . LEU A 1 86 ? 0.527 -11.945 -17.141 1 93.94 86 LEU A N 1
ATOM 629 C CA . LEU A 1 86 ? 0.944 -12.789 -18.266 1 93.94 86 LEU A CA 1
ATOM 630 C C . LEU A 1 86 ? 0.579 -14.25 -18.016 1 93.94 86 LEU A C 1
ATOM 632 O O . LEU A 1 86 ? 0.677 -15.086 -18.906 1 93.94 86 LEU A O 1
ATOM 636 N N . TYR A 1 87 ? 0.215 -14.523 -16.781 1 90 87 TYR A N 1
ATOM 637 C CA . TYR A 1 87 ? -0.132 -15.898 -16.438 1 90 87 TYR A CA 1
ATOM 638 C C . TYR A 1 87 ? -1.603 -16.188 -16.719 1 90 87 TYR A C 1
ATOM 640 O O . TYR A 1 87 ? -2.463 -15.336 -16.469 1 90 87 TYR A O 1
ATOM 648 N N . SER A 1 88 ? -1.929 -17.344 -17.219 1 89.5 88 SER A N 1
ATOM 649 C CA . SER A 1 88 ? -3.301 -17.734 -17.531 1 89.5 88 SER A CA 1
ATOM 650 C C . SER A 1 88 ? -4.016 -18.281 -16.297 1 89.5 88 SER A C 1
ATOM 652 O O . SER A 1 88 ? -5.23 -18.125 -16.156 1 89.5 88 SER A O 1
ATOM 654 N N . LEU A 1 89 ? -3.25 -18.891 -15.359 1 87.19 89 LEU A N 1
ATOM 655 C CA . LEU A 1 89 ? -3.816 -19.438 -14.133 1 87.19 89 LEU A CA 1
ATOM 656 C C . LEU A 1 89 ? -3.625 -18.469 -12.961 1 87.19 89 LEU A C 1
ATOM 658 O O . LEU A 1 89 ? -2.527 -17.953 -12.766 1 87.19 89 LEU A O 1
ATOM 662 N N . PRO A 1 90 ? -4.664 -18.234 -12.352 1 88.81 90 PRO A N 1
ATOM 663 C CA . PRO A 1 90 ? -4.523 -17.359 -11.195 1 88.81 90 PRO A CA 1
ATOM 664 C C . PRO A 1 90 ? -3.611 -17.938 -10.117 1 88.81 90 PRO A C 1
ATOM 666 O O . PRO A 1 90 ? -3.471 -19.156 -10.016 1 88.81 90 PRO A O 1
ATOM 669 N N . CYS A 1 91 ? -2.959 -17.078 -9.422 1 92.12 91 CYS A N 1
ATOM 670 C CA . CYS A 1 91 ? -2.123 -17.516 -8.305 1 92.12 91 CYS A CA 1
ATOM 671 C C . CYS A 1 91 ? -2.871 -17.391 -6.98 1 92.12 91 CYS A C 1
ATOM 673 O O . CYS A 1 91 ? -3.955 -16.797 -6.93 1 92.12 91 CYS A O 1
ATOM 675 N N . GLN A 1 92 ? -2.301 -18.047 -5.969 1 89.94 92 GLN A N 1
ATOM 676 C CA . GLN A 1 92 ? -2.918 -17.984 -4.645 1 89.94 92 GLN A CA 1
ATOM 677 C C . GLN A 1 92 ? -1.872 -17.75 -3.562 1 89.94 92 GLN A C 1
ATOM 679 O O . GLN A 1 92 ? -0.771 -18.297 -3.619 1 89.94 92 GLN A O 1
ATOM 684 N N . ASN A 1 93 ? -2.299 -16.844 -2.75 1 91.31 93 ASN A N 1
ATOM 685 C CA . ASN A 1 93 ? -1.499 -16.656 -1.546 1 91.31 93 ASN A CA 1
ATOM 686 C C . ASN A 1 93 ? -2.156 -17.297 -0.326 1 91.31 93 ASN A C 1
ATOM 688 O O . ASN A 1 93 ? -3.383 -17.312 -0.212 1 91.31 93 ASN A O 1
ATOM 692 N N . GLU A 1 94 ? -1.279 -17.781 0.527 1 86.12 94 GLU A N 1
ATOM 693 C CA . GLU A 1 94 ? -1.806 -18.266 1.795 1 86.12 94 GLU A CA 1
ATOM 694 C C . GLU A 1 94 ? -2.117 -17.125 2.75 1 86.12 94 GLU A C 1
ATOM 696 O O . GLU A 1 94 ? -1.621 -16 2.57 1 86.12 94 GLU A O 1
ATOM 701 N N . GLY A 1 95 ? -2.994 -17.453 3.736 1 88.88 95 GLY A N 1
ATOM 702 C CA . GLY A 1 95 ? -3.33 -16.438 4.734 1 88.88 95 GLY A CA 1
ATOM 703 C C . GLY A 1 95 ? -4.797 -16.453 5.121 1 88.88 95 GLY A C 1
ATOM 704 O O . GLY A 1 95 ? -5.621 -17.047 4.43 1 88.88 95 GLY A O 1
ATOM 705 N N . ARG A 1 96 ? -5.008 -15.758 6.148 1 94.25 96 ARG A N 1
ATOM 706 C CA . ARG A 1 96 ? -6.383 -15.656 6.629 1 94.25 96 ARG A CA 1
ATOM 707 C C . ARG A 1 96 ? -7.215 -14.758 5.719 1 94.25 96 ARG A C 1
ATOM 709 O O . ARG A 1 96 ? -6.781 -13.664 5.355 1 94.25 96 ARG A O 1
ATOM 716 N N . ALA A 1 97 ? -8.43 -15.234 5.414 1 95.81 97 ALA A N 1
ATOM 717 C CA . ALA A 1 97 ? -9.336 -14.414 4.613 1 95.81 97 ALA A CA 1
ATOM 718 C C . ALA A 1 97 ? -9.797 -13.188 5.387 1 95.81 97 ALA A C 1
ATOM 720 O O . ALA A 1 97 ? -10.008 -13.25 6.598 1 95.81 97 ALA A O 1
ATOM 721 N N . CYS A 1 98 ? -9.953 -12.141 4.668 1 97.31 98 CYS A N 1
ATOM 722 C CA . CYS A 1 98 ? -10.453 -10.891 5.246 1 97.31 98 CYS A CA 1
ATOM 723 C C . CYS A 1 98 ? -11.195 -10.062 4.199 1 97.31 98 CYS A C 1
ATOM 725 O O . CYS A 1 98 ? -10.961 -10.227 3 1 97.31 98 CYS A O 1
ATOM 727 N N . GLY A 1 99 ? -12.117 -9.188 4.684 1 94.62 99 GLY A N 1
ATOM 728 C CA . GLY A 1 99 ? -12.891 -8.398 3.74 1 94.62 99 GLY A CA 1
ATOM 729 C C . GLY A 1 99 ? -13.703 -9.242 2.781 1 94.62 99 GLY A C 1
ATOM 730 O O . GLY A 1 99 ? -14.094 -10.367 3.109 1 94.62 99 GLY A O 1
ATOM 731 N N . THR A 1 100 ? -14.031 -8.648 1.651 1 92.56 100 THR A N 1
ATOM 732 C CA . THR A 1 100 ? -14.859 -9.352 0.677 1 92.56 100 THR A CA 1
ATOM 733 C C . THR A 1 100 ? -14.031 -10.352 -0.125 1 92.56 100 THR A C 1
ATOM 735 O O . THR A 1 100 ? -14.461 -11.477 -0.361 1 92.56 100 THR A O 1
ATOM 738 N N . ASP A 1 101 ? -12.828 -10.008 -0.46 1 93.94 101 ASP A N 1
ATOM 739 C CA . ASP A 1 101 ? -12.031 -10.867 -1.331 1 93.94 101 ASP A CA 1
ATOM 740 C C . ASP A 1 101 ? -10.539 -10.75 -1.002 1 93.94 101 ASP A C 1
ATOM 742 O O . ASP A 1 101 ? -9.688 -10.961 -1.867 1 93.94 101 ASP A O 1
ATOM 746 N N . GLY A 1 102 ? -10.312 -10.398 0.304 1 96.81 102 GLY A N 1
ATOM 747 C CA . GLY A 1 102 ? -8.914 -10.156 0.634 1 96.81 102 GLY A CA 1
ATOM 748 C C . GLY A 1 102 ? -8.328 -11.219 1.544 1 96.81 102 GLY A C 1
ATOM 749 O O . GLY A 1 102 ? -9.031 -12.133 1.974 1 96.81 102 GLY A O 1
ATOM 750 N N . THR A 1 103 ? -6.977 -11.102 1.69 1 96.31 103 THR A N 1
ATOM 751 C CA . THR A 1 103 ? -6.215 -11.898 2.645 1 96.31 103 THR A CA 1
ATOM 752 C C . THR A 1 103 ? -5.328 -11.008 3.508 1 96.31 103 THR A C 1
ATOM 754 O O . THR A 1 103 ? -4.871 -9.953 3.061 1 96.31 103 THR A O 1
ATOM 757 N N . CYS A 1 104 ? -5.191 -11.445 4.742 1 97.94 104 CYS A N 1
ATOM 758 C CA . CYS A 1 104 ? -4.211 -10.75 5.57 1 97.94 104 CYS A CA 1
ATOM 759 C C . CYS A 1 104 ? -2.814 -10.875 4.977 1 97.94 104 CYS A C 1
ATOM 761 O O . CYS A 1 104 ? -2.236 -11.961 4.953 1 97.94 104 CYS A O 1
ATOM 763 N N . SER A 1 105 ? -2.299 -9.758 4.52 1 97.5 105 SER A N 1
ATOM 764 C CA . SER A 1 105 ? -1.116 -9.773 3.668 1 97.5 105 SER A CA 1
ATOM 765 C C . SER A 1 105 ? 0.081 -9.141 4.371 1 97.5 105 SER A C 1
ATOM 767 O O . SER A 1 105 ? 1.229 -9.391 3.998 1 97.5 105 SER A O 1
ATOM 769 N N . ALA A 1 106 ? -0.152 -8.32 5.297 1 97.56 106 ALA A N 1
ATOM 770 C CA . ALA A 1 106 ? 0.799 -7.676 6.199 1 97.56 106 ALA A CA 1
ATOM 771 C C . ALA A 1 106 ? 0.153 -7.359 7.543 1 97.56 106 ALA A C 1
ATOM 773 O O . ALA A 1 106 ? -1.07 -7.434 7.684 1 97.56 106 ALA A O 1
ATOM 774 N N . ASP A 1 107 ? 1.045 -7.09 8.492 1 96.25 107 ASP A N 1
ATOM 775 C CA . ASP A 1 107 ? 0.517 -6.84 9.828 1 96.25 107 ASP A CA 1
ATOM 776 C C . ASP A 1 107 ? -0.477 -5.684 9.82 1 96.25 107 ASP A C 1
ATOM 778 O O . ASP A 1 107 ? -0.111 -4.547 9.516 1 96.25 107 ASP A O 1
ATOM 782 N N . GLY A 1 108 ? -1.788 -6.094 10.094 1 97.5 108 GLY A N 1
ATOM 783 C CA . GLY A 1 108 ? -2.818 -5.078 10.219 1 97.5 108 GLY A CA 1
ATOM 784 C C . GLY A 1 108 ? -3.449 -4.688 8.898 1 97.5 108 GLY A C 1
ATOM 785 O O . GLY A 1 108 ? -4.219 -3.73 8.828 1 97.5 108 GLY A O 1
ATOM 786 N N . PHE A 1 109 ? -3.098 -5.371 7.844 1 98.25 109 PHE A N 1
ATOM 787 C CA . PHE A 1 109 ? -3.633 -4.961 6.551 1 98.25 109 PHE A CA 1
ATOM 788 C C . PHE A 1 109 ? -4.199 -6.152 5.793 1 98.25 109 PHE A C 1
ATOM 790 O O . PHE A 1 109 ? -3.588 -7.223 5.762 1 98.25 109 PHE A O 1
ATOM 797 N N . CYS A 1 110 ? -5.348 -5.91 5.25 1 98.44 110 CYS A N 1
ATOM 798 C CA . CYS A 1 110 ? -6.031 -6.816 4.332 1 98.44 110 CYS A CA 1
ATOM 799 C C . CYS A 1 110 ? -5.91 -6.332 2.895 1 98.44 110 CYS A C 1
ATOM 801 O O . CYS A 1 110 ? -6.324 -5.219 2.572 1 98.44 110 CYS A O 1
ATOM 803 N N . CYS A 1 111 ? -5.328 -7.219 2.035 1 98.25 111 CYS A N 1
ATOM 804 C CA . CYS A 1 111 ? -5.176 -6.777 0.653 1 98.25 111 CYS A CA 1
ATOM 805 C C . CYS A 1 111 ? -5.777 -7.793 -0.311 1 98.25 111 CYS A C 1
ATOM 807 O O . CYS A 1 111 ? -5.82 -8.992 -0.012 1 98.25 111 CYS A O 1
ATOM 809 N N . SER A 1 112 ? -6.355 -7.27 -1.362 1 97.31 112 SER A N 1
ATOM 810 C CA . SER A 1 112 ? -6.809 -8.016 -2.533 1 97.31 112 SER A CA 1
ATOM 811 C C . SER A 1 112 ? -6.023 -7.613 -3.779 1 97.31 112 SER A C 1
ATOM 813 O O . SER A 1 112 ? -4.953 -7.012 -3.678 1 97.31 112 SER A O 1
ATOM 815 N N . THR A 1 113 ? -6.535 -7.949 -4.93 1 97 113 THR A N 1
ATOM 816 C CA . THR A 1 113 ? -5.801 -7.723 -6.172 1 97 113 THR A CA 1
ATOM 817 C C . THR A 1 113 ? -5.703 -6.23 -6.473 1 97 113 THR A C 1
ATOM 819 O O . THR A 1 113 ? -4.793 -5.793 -7.184 1 97 113 THR A O 1
ATOM 822 N N . ASP A 1 114 ? -6.637 -5.457 -5.844 1 97.38 114 ASP A N 1
ATOM 823 C CA . ASP A 1 114 ? -6.641 -4.066 -6.293 1 97.38 114 ASP A CA 1
ATOM 824 C C . ASP A 1 114 ? -6.707 -3.109 -5.105 1 97.38 114 ASP A C 1
ATOM 826 O O . ASP A 1 114 ? -6.824 -1.895 -5.285 1 97.38 114 ASP A O 1
ATOM 830 N N . GLN A 1 115 ? -6.598 -3.662 -3.861 1 98.25 115 GLN A N 1
ATOM 831 C CA . GLN A 1 115 ? -6.688 -2.723 -2.75 1 98.25 115 GLN A CA 1
ATOM 832 C C . GLN A 1 115 ? -6.004 -3.279 -1.504 1 98.25 115 GLN A C 1
ATOM 834 O O . GLN A 1 115 ? -5.91 -4.496 -1.331 1 98.25 115 GLN A O 1
ATOM 839 N N . CYS A 1 116 ? -5.5 -2.418 -0.709 1 98.75 116 CYS A N 1
ATOM 840 C CA . CYS A 1 116 ? -5.039 -2.713 0.642 1 98.75 116 CYS A CA 1
ATOM 841 C C . CYS A 1 116 ? -5.723 -1.812 1.662 1 98.75 116 CYS A C 1
ATOM 843 O O . CYS A 1 116 ? -5.766 -0.592 1.488 1 98.75 116 CYS A O 1
ATOM 845 N N . LYS A 1 117 ? -6.27 -2.426 2.682 1 98.56 117 LYS A N 1
ATOM 846 C CA . LYS A 1 117 ? -7.043 -1.714 3.695 1 98.56 117 LYS A CA 1
ATOM 847 C C . LYS A 1 117 ? -6.594 -2.102 5.102 1 98.56 117 LYS A C 1
ATOM 849 O O . LYS A 1 117 ? -6.367 -3.279 5.383 1 98.56 117 LYS A O 1
ATOM 854 N N . ALA A 1 118 ? -6.453 -1.049 5.93 1 98.38 118 ALA A N 1
ATOM 855 C CA . ALA A 1 118 ? -6.195 -1.354 7.336 1 98.38 118 ALA A CA 1
ATOM 856 C C . ALA A 1 118 ? -7.309 -2.217 7.926 1 98.38 118 ALA A C 1
ATOM 858 O O . ALA A 1 118 ? -8.492 -1.934 7.727 1 98.38 118 ALA A O 1
ATOM 859 N N . ASP A 1 119 ? -6.914 -3.23 8.555 1 97.94 119 ASP A N 1
ATOM 860 C CA . ASP A 1 119 ? -7.848 -4.184 9.141 1 97.94 119 ASP A CA 1
ATOM 861 C C . ASP A 1 119 ? -7.293 -4.766 10.438 1 97.94 119 ASP A C 1
ATOM 863 O O . ASP A 1 119 ? -6.375 -5.59 10.414 1 97.94 119 ASP A O 1
ATOM 867 N N . GLU A 1 120 ? -7.914 -4.434 11.523 1 96.88 120 GLU A N 1
ATOM 868 C CA . GLU A 1 120 ? -7.426 -4.836 12.836 1 96.88 120 GLU A CA 1
ATOM 869 C C . GLU A 1 120 ? -7.469 -6.355 13.008 1 96.88 120 GLU A C 1
ATOM 871 O O . GLU A 1 120 ? -6.656 -6.93 13.734 1 96.88 120 GLU A O 1
ATOM 876 N N . SER A 1 121 ? -8.305 -7.016 12.328 1 96.56 121 SER A N 1
ATOM 877 C CA . SER A 1 121 ? -8.406 -8.469 12.422 1 96.56 121 SER A CA 1
ATOM 878 C C . SER A 1 121 ? -7.172 -9.148 11.844 1 96.56 121 SER A C 1
ATOM 880 O O . SER A 1 121 ? -6.949 -10.344 12.07 1 96.56 121 SER A O 1
ATOM 882 N N . CYS A 1 122 ? -6.383 -8.406 11.117 1 97.31 122 CYS A N 1
ATOM 883 C CA . CYS A 1 122 ? -5.184 -8.961 10.5 1 97.31 122 CYS A CA 1
ATOM 884 C C . CYS A 1 122 ? -3.957 -8.711 11.375 1 97.31 122 CYS A C 1
ATOM 886 O O . CYS A 1 122 ? -2.854 -9.141 11.039 1 97.31 122 CYS A O 1
ATOM 888 N N . ARG A 1 123 ? -4.094 -8.039 12.453 1 95.94 123 ARG A N 1
ATOM 889 C CA . ARG A 1 123 ? -2.943 -7.781 13.312 1 95.94 123 ARG A CA 1
ATOM 890 C C . ARG A 1 123 ? -2.439 -9.07 13.953 1 95.94 123 ARG A C 1
ATOM 892 O O . ARG A 1 123 ? -3.207 -9.797 14.594 1 95.94 123 ARG A O 1
ATOM 899 N N . GLY A 1 124 ? -1.155 -9.312 13.711 1 92.38 124 GLY A N 1
ATOM 900 C CA . GLY A 1 124 ? -0.549 -10.5 14.297 1 92.38 124 GLY A CA 1
ATOM 901 C C . GLY A 1 124 ? -0.94 -11.781 13.594 1 92.38 124 GLY A C 1
ATOM 902 O O . GLY A 1 124 ? -0.694 -12.875 14.109 1 92.38 124 GLY A O 1
ATOM 903 N N . LYS A 1 125 ? -1.562 -11.672 12.5 1 86.56 125 LYS A N 1
ATOM 904 C CA . LYS A 1 125 ? -2.1 -12.875 11.875 1 86.56 125 LYS A CA 1
ATOM 905 C C . LYS A 1 125 ? -1.297 -13.25 10.633 1 86.56 125 LYS A C 1
ATOM 907 O O . LYS A 1 125 ? -1.621 -14.227 9.945 1 86.56 125 LYS A O 1
ATOM 912 N N . VAL A 1 126 ? -0.367 -12.461 10.273 1 84.5 126 VAL A N 1
ATOM 913 C CA . VAL A 1 126 ? 0.396 -12.773 9.062 1 84.5 126 VAL A CA 1
ATOM 914 C C . VAL A 1 126 ? 1.714 -13.445 9.445 1 84.5 126 VAL A C 1
ATOM 916 O O . VAL A 1 126 ? 2.459 -12.93 10.289 1 84.5 126 VAL A O 1
ATOM 919 N N . HIS A 1 127 ? 1.745 -14.734 9.172 1 72.69 127 HIS A N 1
ATOM 920 C CA . HIS A 1 127 ? 2.934 -15.492 9.547 1 72.69 127 HIS A CA 1
ATOM 921 C C . HIS A 1 127 ? 3.895 -15.633 8.367 1 72.69 127 HIS A C 1
ATOM 923 O O . HIS A 1 127 ? 3.475 -15.586 7.211 1 72.69 127 HIS A O 1
ATOM 929 N N . HIS A 1 128 ? 5.262 -15.43 8.633 1 59.94 128 HIS A N 1
ATOM 930 C CA . HIS A 1 128 ? 6.348 -15.555 7.668 1 59.94 128 HIS A CA 1
ATOM 931 C C . HIS A 1 128 ? 6.32 -16.922 6.984 1 59.94 128 HIS A C 1
ATOM 933 O O . HIS A 1 128 ? 6.227 -17.953 7.652 1 59.94 128 HIS A O 1
ATOM 939 N N . THR A 1 129 ? 5.691 -16.922 5.805 1 51.25 129 THR A N 1
ATOM 940 C CA . THR A 1 129 ? 5.953 -18.203 5.156 1 51.25 129 THR A CA 1
ATOM 941 C C . THR A 1 129 ? 7.449 -18.406 4.941 1 51.25 129 THR A C 1
ATOM 943 O O . THR A 1 129 ? 8.133 -17.516 4.43 1 51.25 129 THR A O 1
ATOM 946 N N . ASN A 1 130 ? 8.18 -18.781 5.863 1 46.56 130 ASN A N 1
ATOM 947 C CA . ASN A 1 130 ? 9.57 -19.188 5.656 1 46.56 130 ASN A CA 1
ATOM 948 C C . ASN A 1 130 ? 9.742 -19.938 4.34 1 46.56 130 ASN A C 1
ATOM 950 O O . ASN A 1 130 ? 9.086 -20.953 4.109 1 46.56 130 ASN A O 1
ATOM 954 N N . ASN A 1 131 ? 9.977 -19.172 3.283 1 45.25 131 ASN A N 1
ATOM 955 C CA . ASN A 1 131 ? 10.398 -19.828 2.051 1 45.25 131 ASN A CA 1
ATOM 956 C C . ASN A 1 131 ? 11.188 -21.094 2.338 1 45.25 131 ASN A C 1
ATOM 958 O O . ASN A 1 131 ? 11.078 -22.078 1.601 1 45.25 131 ASN A O 1
ATOM 962 N N . LEU A 1 132 ? 12.023 -21 3.305 1 43.97 132 LEU A N 1
ATOM 963 C CA . LEU A 1 132 ? 12.805 -22.188 3.6 1 43.97 132 LEU A CA 1
ATOM 964 C C . LEU A 1 132 ? 11.898 -23.406 3.781 1 43.97 132 LEU A C 1
ATOM 966 O O . LEU A 1 132 ? 12.25 -24.516 3.363 1 43.97 132 LEU A O 1
ATOM 970 N N . GLN A 1 133 ? 10.836 -23.125 4.32 1 41.44 133 GLN A N 1
ATOM 971 C CA . GLN A 1 133 ? 9.984 -24.297 4.5 1 41.44 133 GLN A CA 1
ATOM 972 C C . GLN A 1 133 ? 9.383 -24.75 3.17 1 41.44 133 GLN A C 1
ATOM 974 O O . GLN A 1 133 ? 9.234 -25.953 2.922 1 41.44 133 GLN A O 1
ATOM 979 N N . ARG A 1 134 ? 8.984 -23.781 2.332 1 44.28 134 ARG A N 1
ATOM 980 C CA . ARG A 1 134 ? 8.492 -24.203 1.022 1 44.28 134 ARG A CA 1
ATOM 981 C C . ARG A 1 134 ? 9.633 -24.734 0.163 1 44.28 134 ARG A C 1
ATOM 983 O O . ARG A 1 134 ? 9.438 -25.656 -0.644 1 44.28 134 ARG A O 1
ATOM 990 N N . VAL A 1 135 ? 10.836 -24.016 0.122 1 43.62 135 VAL A N 1
ATOM 991 C CA . VAL A 1 135 ? 11.969 -24.641 -0.545 1 43.62 135 VAL A CA 1
ATOM 992 C C . VAL A 1 135 ? 12.164 -26.062 0.001 1 43.62 135 VAL A C 1
ATOM 994 O O . VAL A 1 135 ? 12.438 -27 -0.758 1 43.62 135 VAL A O 1
ATOM 997 N N . LEU A 1 136 ? 12.047 -26.188 1.24 1 41.41 136 LEU A N 1
ATOM 998 C CA . LEU A 1 136 ? 12.156 -27.516 1.815 1 41.41 136 LEU A CA 1
ATOM 999 C C . LEU A 1 136 ? 10.984 -28.391 1.393 1 41.41 136 LEU A C 1
ATOM 1001 O O . LEU A 1 136 ? 11.148 -29.594 1.167 1 41.41 136 LEU A O 1
ATOM 1005 N N . ASP A 1 137 ? 9.852 -27.672 1.312 1 43.97 137 ASP A N 1
ATOM 1006 C CA . ASP A 1 137 ? 8.719 -28.484 0.862 1 43.97 137 ASP A CA 1
ATOM 1007 C C . ASP A 1 137 ? 8.562 -28.406 -0.654 1 43.97 137 ASP A C 1
ATOM 1009 O O . ASP A 1 137 ? 7.789 -29.156 -1.241 1 43.97 137 ASP A O 1
ATOM 1013 N N . GLY A 1 138 ? 8.836 -27.203 -1.276 1 40.34 138 GLY A N 1
ATOM 1014 C CA . GLY A 1 138 ? 8.531 -26.734 -2.621 1 40.34 138 GLY A CA 1
ATOM 1015 C C . GLY A 1 138 ? 9.273 -27.5 -3.699 1 40.34 138 GLY A C 1
ATOM 1016 O O . GLY A 1 138 ? 10.508 -27.578 -3.682 1 40.34 138 GLY A O 1
ATOM 1017 N N . GLU A 1 139 ? 8.609 -28.328 -4.371 1 40.22 139 GLU A N 1
ATOM 1018 C CA . GLU A 1 139 ? 8.617 -28.875 -5.723 1 40.22 139 GLU A CA 1
ATOM 1019 C C . GLU A 1 139 ? 8.766 -27.766 -6.766 1 40.22 139 GLU A C 1
ATOM 1021 O O . GLU A 1 139 ? 7.824 -27.016 -7.023 1 40.22 139 GLU A O 1
ATOM 1026 N N . ILE A 1 140 ? 9.812 -27 -6.816 1 37.34 140 ILE A N 1
ATOM 1027 C CA . ILE A 1 140 ? 10.148 -26.109 -7.926 1 37.34 140 ILE A CA 1
ATOM 1028 C C . ILE A 1 140 ? 9.797 -26.797 -9.25 1 37.34 140 ILE A C 1
ATOM 1030 O O . ILE A 1 140 ? 10.414 -27.797 -9.625 1 37.34 140 ILE A O 1
ATOM 1034 N N . ASP A 1 141 ? 8.594 -26.828 -9.648 1 35.47 141 ASP A N 1
ATOM 1035 C CA . ASP A 1 141 ? 8.367 -27.406 -10.969 1 35.47 141 ASP A CA 1
ATOM 1036 C C . ASP A 1 141 ? 8.773 -26.438 -12.07 1 35.47 141 ASP A C 1
ATOM 1038 O O . ASP A 1 141 ? 8.156 -25.375 -12.227 1 35.47 141 ASP A O 1
ATOM 1042 N N . LEU A 1 142 ? 9.945 -26.266 -12.492 1 34.88 142 LEU A N 1
ATOM 1043 C CA . LEU A 1 142 ? 10.57 -25.609 -13.633 1 34.88 142 LEU A CA 1
ATOM 1044 C C . LEU A 1 142 ? 9.664 -25.672 -14.859 1 34.88 142 LEU A C 1
ATOM 1046 O O . LEU A 1 142 ? 9.844 -24.922 -15.812 1 34.88 142 LEU A O 1
ATOM 1050 N N . ASN A 1 143 ? 8.797 -26.609 -14.984 1 38.03 143 ASN A N 1
ATOM 1051 C CA . ASN A 1 143 ? 8.016 -26.844 -16.188 1 38.03 143 ASN A CA 1
ATOM 1052 C C . ASN A 1 143 ? 7.008 -25.719 -16.438 1 38.03 143 ASN A C 1
ATOM 1054 O O . ASN A 1 143 ? 6.344 -25.688 -17.469 1 38.03 143 ASN A O 1
ATOM 1058 N N . ASP A 1 144 ? 6.688 -24.922 -15.453 1 36.44 144 ASP A N 1
ATOM 1059 C CA . ASP A 1 144 ? 5.621 -23.938 -15.609 1 36.44 144 ASP A CA 1
ATOM 1060 C C . ASP A 1 144 ? 6.055 -22.797 -16.516 1 36.44 144 ASP A C 1
ATOM 1062 O O . ASP A 1 144 ? 5.227 -21.984 -16.953 1 36.44 144 ASP A O 1
ATOM 1066 N N . VAL A 1 145 ? 7.328 -22.469 -16.5 1 36.5 145 VAL A N 1
ATOM 1067 C CA . VAL A 1 145 ? 7.766 -21.406 -17.406 1 36.5 145 VAL A CA 1
ATOM 1068 C C . VAL A 1 145 ? 7.797 -21.938 -18.828 1 36.5 145 VAL A C 1
ATOM 1070 O O . VAL A 1 145 ? 7.711 -21.172 -19.797 1 36.5 145 VAL A O 1
ATOM 1073 N N . MET A 1 146 ? 8.398 -23.125 -19.109 1 36.31 146 MET A N 1
ATOM 1074 C CA . MET A 1 146 ? 8.609 -23.578 -20.484 1 36.31 146 MET A CA 1
ATOM 1075 C C . MET A 1 146 ? 7.348 -24.234 -21.031 1 36.31 146 MET A C 1
ATOM 1077 O O . MET A 1 146 ? 6.719 -25.047 -20.375 1 36.31 146 MET A O 1
ATOM 1081 N N . GLY A 1 147 ? 6.414 -23.453 -21.688 1 35.62 147 GLY A N 1
ATOM 1082 C CA . GLY A 1 147 ? 5.344 -24.047 -22.469 1 35.62 147 GLY A CA 1
ATOM 1083 C C . GLY A 1 147 ? 5.664 -25.453 -22.938 1 35.62 147 GLY A C 1
ATOM 1084 O O . GLY A 1 147 ? 6.824 -25.859 -22.953 1 35.62 147 GLY A O 1
ATOM 1085 N N . PRO A 1 148 ? 4.766 -26.438 -22.672 1 34.94 148 PRO A N 1
ATOM 1086 C CA . PRO A 1 148 ? 5.066 -27.75 -23.266 1 34.94 148 PRO A CA 1
ATOM 1087 C C . PRO A 1 148 ? 5.66 -27.641 -24.672 1 34.94 148 PRO A C 1
ATOM 1089 O O . PRO A 1 148 ? 5.309 -26.734 -25.422 1 34.94 148 PRO A O 1
ATOM 1092 N N . GLN A 1 149 ? 6.973 -27.828 -24.781 1 28.47 149 GLN A N 1
ATOM 1093 C CA . GLN A 1 149 ? 7.488 -28.047 -26.125 1 28.47 149 GLN A CA 1
ATOM 1094 C C . GLN A 1 149 ? 6.652 -29.078 -26.875 1 28.47 149 GLN A C 1
ATOM 1096 O O . GLN A 1 149 ? 6.52 -30.219 -26.438 1 28.47 149 GLN A O 1
ATOM 1101 N N . ARG A 1 150 ? 5.477 -28.594 -27.5 1 28.02 150 ARG A N 1
ATOM 1102 C CA . ARG A 1 150 ? 5.152 -29.469 -28.625 1 28.02 150 ARG A CA 1
ATOM 1103 C C . ARG A 1 150 ? 6.305 -29.531 -29.625 1 28.02 150 ARG A C 1
ATOM 1105 O O . ARG A 1 150 ? 6.988 -28.531 -29.844 1 28.02 150 ARG A O 1
ATOM 1112 N N . MET B 1 1 ? -36.969 -17.016 67.562 1 29.47 1 MET B N 1
ATOM 1113 C CA . MET B 1 1 ? -37.188 -17.219 66.125 1 29.47 1 MET B CA 1
ATOM 1114 C C . MET B 1 1 ? -36.969 -15.93 65.312 1 29.47 1 MET B C 1
ATOM 1116 O O . MET B 1 1 ? -37 -15.922 64.125 1 29.47 1 MET B O 1
ATOM 1120 N N . LYS B 1 2 ? -37.188 -14.789 66.062 1 41.09 2 LYS B N 1
ATOM 1121 C CA . LYS B 1 2 ? -37.5 -13.562 65.312 1 41.09 2 LYS B CA 1
ATOM 1122 C C . LYS B 1 2 ? -36.25 -12.969 64.688 1 41.09 2 LYS B C 1
ATOM 1124 O O . LYS B 1 2 ? -36.312 -12 63.938 1 41.09 2 LYS B O 1
ATOM 1129 N N . SER B 1 3 ? -35.062 -13.258 65.312 1 47.94 3 SER B N 1
ATOM 1130 C CA . SER B 1 3 ? -33.875 -12.469 65.062 1 47.94 3 SER B CA 1
ATOM 1131 C C . SER B 1 3 ? -33.312 -12.719 63.688 1 47.94 3 SER B C 1
ATOM 1133 O O . SER B 1 3 ? -32.281 -12.172 63.312 1 47.94 3 SER B O 1
ATOM 1135 N N . THR B 1 4 ? -34 -13.773 62.938 1 49.25 4 THR B N 1
ATOM 1136 C CA . THR B 1 4 ? -33.469 -14.258 61.656 1 49.25 4 THR B CA 1
ATOM 1137 C C . THR B 1 4 ? -33.781 -13.25 60.562 1 49.25 4 THR B C 1
ATOM 1139 O O . THR B 1 4 ? -33.25 -13.383 59.438 1 49.25 4 THR B O 1
ATOM 1142 N N . HIS B 1 5 ? -34.875 -12.469 60.812 1 48.94 5 HIS B N 1
ATOM 1143 C CA . HIS B 1 5 ? -35.344 -11.75 59.625 1 48.94 5 HIS B CA 1
ATOM 1144 C C . HIS B 1 5 ? -34.438 -10.586 59.281 1 48.94 5 HIS B C 1
ATOM 1146 O O . HIS B 1 5 ? -34.25 -10.258 58.125 1 48.94 5 HIS B O 1
ATOM 1152 N N . PHE B 1 6 ? -33.875 -9.945 60.438 1 51.38 6 PHE B N 1
ATOM 1153 C CA . PHE B 1 6 ? -33.344 -8.617 60.188 1 51.38 6 PHE B CA 1
ATOM 1154 C C . PHE B 1 6 ? -32.062 -8.695 59.375 1 51.38 6 PHE B C 1
ATOM 1156 O O . PHE B 1 6 ? -31.625 -7.707 58.781 1 51.38 6 PHE B O 1
ATOM 1163 N N . VAL B 1 7 ? -31.312 -9.859 59.469 1 49.5 7 VAL B N 1
ATOM 1164 C CA . VAL B 1 7 ? -30.031 -9.992 58.781 1 49.5 7 VAL B CA 1
ATOM 1165 C C . VAL B 1 7 ? -30.266 -10.031 57.281 1 49.5 7 VAL B C 1
ATOM 1167 O O . VAL B 1 7 ? -29.359 -9.695 56.5 1 49.5 7 VAL B O 1
ATOM 1170 N N . ASN B 1 8 ? -31.547 -10.547 56.969 1 47.31 8 ASN B N 1
ATOM 1171 C CA . ASN B 1 8 ? -31.812 -10.742 55.531 1 47.31 8 ASN B CA 1
ATOM 1172 C C . ASN B 1 8 ? -31.875 -9.414 54.781 1 47.31 8 ASN B C 1
ATOM 1174 O O . ASN B 1 8 ? -31.438 -9.328 53.625 1 47.31 8 ASN B O 1
ATOM 1178 N N . ILE B 1 9 ? -32.531 -8.461 55.531 1 50.75 9 ILE B N 1
ATOM 1179 C CA . ILE B 1 9 ? -32.844 -7.266 54.75 1 50.75 9 ILE B CA 1
ATOM 1180 C C . ILE B 1 9 ? -31.547 -6.496 54.5 1 50.75 9 ILE B C 1
ATOM 1182 O O . ILE B 1 9 ? -31.359 -5.926 53.406 1 50.75 9 ILE B O 1
ATOM 1186 N N . PHE B 1 10 ? -30.562 -6.559 55.5 1 50.69 10 PHE B N 1
ATOM 1187 C CA . PHE B 1 10 ? -29.391 -5.707 55.344 1 50.69 10 PHE B CA 1
ATOM 1188 C C . PHE B 1 10 ? -28.516 -6.184 54.219 1 50.69 10 PHE B C 1
ATOM 1190 O O . PHE B 1 10 ? -27.766 -5.391 53.625 1 50.69 10 PHE B O 1
ATOM 1197 N N . ILE B 1 11 ? -28.469 -7.508 53.969 1 46.38 11 ILE B N 1
ATOM 1198 C CA . ILE B 1 11 ? -27.609 -8.031 52.906 1 46.38 11 ILE B CA 1
ATOM 1199 C C . ILE B 1 11 ? -28.109 -7.551 51.531 1 46.38 11 ILE B C 1
ATOM 1201 O O . ILE B 1 11 ? -27.312 -7.379 50.625 1 46.38 11 ILE B O 1
ATOM 1205 N N . TYR B 1 12 ? -29.5 -7.418 51.5 1 45.44 12 TYR B N 1
ATOM 1206 C CA . TYR B 1 12 ? -30.016 -7.125 50.156 1 45.44 12 TYR B CA 1
ATOM 1207 C C . TYR B 1 12 ? -29.594 -5.73 49.719 1 45.44 12 TYR B C 1
ATOM 1209 O O . TYR B 1 12 ? -29.531 -5.453 48.5 1 45.44 12 TYR B O 1
ATOM 1217 N N . SER B 1 13 ? -29.516 -4.777 50.656 1 44.66 13 SER B N 1
ATOM 1218 C CA . SER B 1 13 ? -29.391 -3.414 50.156 1 44.66 13 SER B CA 1
ATOM 1219 C C . SER B 1 13 ? -27.984 -3.168 49.594 1 44.66 13 SER B C 1
ATOM 1221 O O . SER B 1 13 ? -27.734 -2.162 48.938 1 44.66 13 SER B O 1
ATOM 1223 N N . VAL B 1 14 ? -27 -3.904 50.125 1 43.44 14 VAL B N 1
ATOM 1224 C CA . VAL B 1 14 ? -25.641 -3.543 49.75 1 43.44 14 VAL B CA 1
ATOM 1225 C C . VAL B 1 14 ? -25.453 -3.803 48.25 1 43.44 14 VAL B C 1
ATOM 1227 O O . VAL B 1 14 ? -24.516 -3.301 47.625 1 43.44 14 VAL B O 1
ATOM 1230 N N . PHE B 1 15 ? -26.297 -4.711 47.688 1 39.56 15 PHE B N 1
ATOM 1231 C CA . PHE B 1 15 ? -25.922 -5.16 46.344 1 39.56 15 PHE B CA 1
ATOM 1232 C C . PHE B 1 15 ? -26.141 -4.055 45.344 1 39.56 15 PHE B C 1
ATOM 1234 O O . PHE B 1 15 ? -25.922 -4.262 44.125 1 39.56 15 PHE B O 1
ATOM 1241 N N . ILE B 1 16 ? -26.906 -3.07 45.688 1 41.5 16 ILE B N 1
ATOM 1242 C CA . ILE B 1 16 ? -27.234 -2.277 44.5 1 41.5 16 ILE B CA 1
ATOM 1243 C C . ILE B 1 16 ? -26.016 -1.492 44.031 1 41.5 16 ILE B C 1
ATOM 1245 O O . ILE B 1 16 ? -26.141 -0.537 43.281 1 41.5 16 ILE B O 1
ATOM 1249 N N . PHE B 1 17 ? -24.922 -1.541 44.75 1 40.12 17 PHE B N 1
ATOM 1250 C CA . PHE B 1 17 ? -23.922 -0.564 44.312 1 40.12 17 PHE B CA 1
ATOM 1251 C C . PHE B 1 17 ? -23.391 -0.896 42.938 1 40.12 17 PHE B C 1
ATOM 1253 O O . PHE B 1 17 ? -22.25 -0.539 42.594 1 40.12 17 PHE B O 1
ATOM 1260 N N . ILE B 1 18 ? -23.891 -1.929 42.344 1 33.94 18 ILE B N 1
ATOM 1261 C CA . ILE B 1 18 ? -23.016 -2.314 41.25 1 33.94 18 ILE B CA 1
ATOM 1262 C C . ILE B 1 18 ? -22.703 -1.095 40.375 1 33.94 18 ILE B C 1
ATOM 1264 O O . ILE B 1 18 ? -23.391 -0.073 40.469 1 33.94 18 ILE B O 1
ATOM 1268 N N . MET B 1 19 ? -22.531 -1.451 38.844 1 32.59 19 MET B N 1
ATOM 1269 C CA . MET B 1 19 ? -21.672 -1.349 37.656 1 32.59 19 MET B CA 1
ATOM 1270 C C . MET B 1 19 ? -22.031 -0.13 36.812 1 32.59 19 MET B C 1
ATOM 1272 O O . MET B 1 19 ? -22.672 -0.261 35.781 1 32.59 19 MET B O 1
ATOM 1276 N N . ALA B 1 20 ? -22.703 0.792 37.281 1 33.44 20 ALA B N 1
ATOM 1277 C CA . ALA B 1 20 ? -22.906 1.772 36.219 1 33.44 20 ALA B CA 1
ATOM 1278 C C . ALA B 1 20 ? -21.578 2.307 35.688 1 33.44 20 ALA B C 1
ATOM 1280 O O . ALA B 1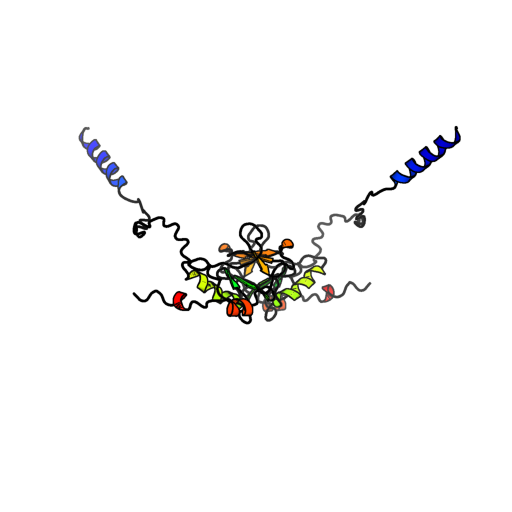 20 ? -20.812 2.92 36.438 1 33.44 20 ALA B O 1
ATOM 1281 N N . ASP B 1 21 ? -20.859 1.554 34.781 1 30.25 21 ASP B N 1
ATOM 1282 C CA . ASP B 1 21 ? -19.703 2.008 34.031 1 30.25 21 ASP B CA 1
ATOM 1283 C C . ASP B 1 21 ? -20 3.303 33.281 1 30.25 21 ASP B C 1
ATOM 1285 O O . ASP B 1 21 ? -20.734 3.293 32.281 1 30.25 21 ASP B O 1
ATOM 1289 N N . GLY B 1 22 ? -20.531 4.254 33.969 1 31.61 22 GLY B N 1
ATOM 1290 C CA . GLY B 1 22 ? -20.719 5.457 33.188 1 31.61 22 GLY B CA 1
ATOM 1291 C C . GLY B 1 22 ? -19.469 5.891 32.438 1 31.61 22 GLY B C 1
ATOM 1292 O O . GLY B 1 22 ? -18.359 5.707 32.938 1 31.61 22 GLY B O 1
ATOM 1293 N N . CYS B 1 23 ? -19.406 5.637 31.125 1 33.94 23 CYS B N 1
ATOM 1294 C CA . CYS B 1 23 ? -18.438 6.242 30.203 1 33.94 23 CYS B CA 1
ATOM 1295 C C . CYS B 1 23 ? -18.406 7.754 30.391 1 33.94 23 CYS B C 1
ATOM 1297 O O . CYS B 1 23 ? -19.25 8.477 29.859 1 33.94 23 CYS B O 1
ATOM 1299 N N . TYR B 1 24 ? -18.516 8.203 31.625 1 29.42 24 TYR B N 1
ATOM 1300 C CA . TYR B 1 24 ? -18.562 9.656 31.75 1 29.42 24 TYR B CA 1
ATOM 1301 C C . TYR B 1 24 ? -17.375 10.297 31.031 1 29.42 24 TYR B C 1
ATOM 1303 O O . TYR B 1 24 ? -16.25 10.25 31.516 1 29.42 24 TYR B O 1
ATOM 1311 N N . ILE B 1 25 ? -17.078 9.977 29.766 1 32.22 25 ILE B N 1
ATO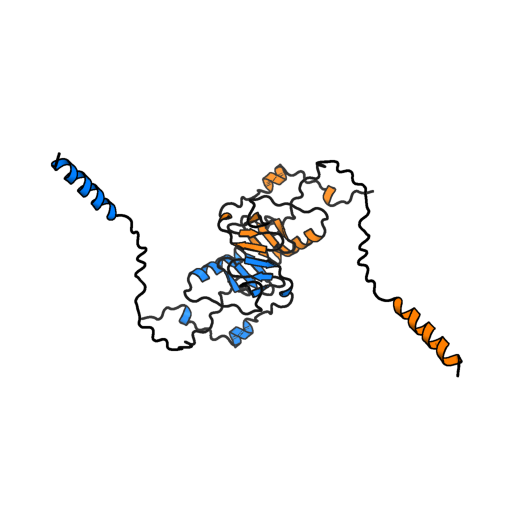M 1312 C CA . ILE B 1 25 ? -16.031 10.859 29.234 1 32.22 25 ILE B CA 1
ATOM 1313 C C . ILE B 1 25 ? -16.469 12.312 29.391 1 32.22 25 ILE B C 1
ATOM 1315 O O . ILE B 1 25 ? -17.453 12.742 28.781 1 32.22 25 ILE B O 1
ATOM 1319 N N . THR B 1 26 ? -16.641 12.766 30.547 1 32.12 26 THR B N 1
ATOM 1320 C CA . THR B 1 26 ? -16.938 14.148 30.906 1 32.12 26 THR B CA 1
ATOM 1321 C C . THR B 1 26 ? -15.953 15.102 30.25 1 32.12 26 THR B C 1
ATOM 1323 O O . THR B 1 26 ? -16 16.312 30.484 1 32.12 26 THR B O 1
ATOM 1326 N N . ASN B 1 27 ? -14.953 14.625 29.703 1 32.53 27 ASN B N 1
ATOM 1327 C CA . ASN B 1 27 ? -13.984 15.711 29.609 1 32.53 27 ASN B CA 1
ATOM 1328 C C . ASN B 1 27 ? -14.492 16.828 28.703 1 32.53 27 ASN B C 1
ATOM 1330 O O . ASN B 1 27 ? -13.703 17.672 28.25 1 32.53 27 ASN B O 1
ATOM 1334 N N . CYS B 1 28 ? -15.688 16.609 28.062 1 34.16 28 CYS B N 1
ATOM 1335 C CA . CYS B 1 28 ? -15.789 17.656 27.062 1 34.16 28 CYS B CA 1
ATOM 1336 C C . CYS B 1 28 ? -16.094 19 27.703 1 34.16 28 CYS B C 1
ATOM 1338 O O . CYS B 1 28 ? -17.078 19.125 28.453 1 34.16 28 CYS B O 1
ATOM 1340 N N . PRO B 1 29 ? -15.18 19.891 28.094 1 31.95 29 PRO B N 1
ATOM 1341 C CA . PRO B 1 29 ? -15.539 21.219 28.625 1 31.95 29 PRO B CA 1
ATOM 1342 C C . PRO B 1 29 ? -16.562 21.938 27.75 1 31.95 29 PRO B C 1
ATOM 1344 O O . PRO B 1 29 ? -16.672 21.672 26.547 1 31.95 29 PRO B O 1
ATOM 1347 N N . PRO B 1 30 ? -17.734 22.234 28.25 1 32.16 30 PRO B N 1
ATOM 1348 C CA . PRO B 1 30 ? -18.75 22.984 27.516 1 32.16 30 PRO B CA 1
ATOM 1349 C C . PRO B 1 30 ? -18.203 24.25 26.859 1 32.16 30 PRO B C 1
ATOM 1351 O O . PRO B 1 30 ? -18.969 25.094 26.391 1 32.16 30 PRO B O 1
ATOM 1354 N N . GLY B 1 31 ? -17 24.469 26.781 1 32.72 31 GLY B N 1
ATOM 1355 C CA . GLY B 1 31 ? -16.672 25.828 26.406 1 32.72 31 GLY B CA 1
ATOM 1356 C C . GLY B 1 31 ? -17.547 26.359 25.281 1 32.72 31 GLY B C 1
ATOM 1357 O O . GLY B 1 31 ? -18.156 25.578 24.547 1 32.72 31 GLY B O 1
ATOM 1358 N N . GLY B 1 32 ? -18.312 27.422 25.625 1 35.56 32 GLY B N 1
ATOM 1359 C CA . GLY B 1 32 ? -19.141 28.375 24.891 1 35.56 32 GLY B CA 1
ATOM 1360 C C . GLY B 1 32 ? -18.578 28.75 23.531 1 35.56 32 GLY B C 1
ATOM 1361 O O . GLY B 1 32 ? -18 29.828 23.359 1 35.56 32 GLY B O 1
ATOM 1362 N N . LYS B 1 33 ? -17.797 27.953 22.891 1 30.89 33 LYS B N 1
ATOM 1363 C CA . LYS B 1 33 ? -17.141 28.625 21.766 1 30.89 33 LYS B CA 1
ATOM 1364 C C . LYS B 1 33 ? -18.172 29.172 20.781 1 30.89 33 LYS B C 1
ATOM 1366 O O . LYS B 1 33 ? -19.156 28.516 20.469 1 30.89 33 LYS B O 1
ATOM 1371 N N . ARG B 1 34 ? -18.609 30.375 21 1 34.34 34 ARG B N 1
ATOM 1372 C CA . ARG B 1 34 ? -19.109 31.266 19.969 1 34.34 34 ARG B CA 1
ATOM 1373 C C . ARG B 1 34 ? -18.578 30.875 18.594 1 34.34 34 ARG B C 1
ATOM 1375 O O . ARG B 1 34 ? -17.438 30.422 18.469 1 34.34 34 ARG B O 1
ATOM 1382 N N . SER B 1 35 ? -19.422 30.562 17.766 1 35.34 35 SER B N 1
ATOM 1383 C CA . SER B 1 35 ? -19.375 30.219 16.344 1 35.34 35 SER B CA 1
ATOM 1384 C C . SER B 1 35 ? -18.547 31.25 15.562 1 35.34 35 SER B C 1
ATOM 1386 O O . SER B 1 35 ? -19.109 32.125 14.922 1 35.34 35 SER B O 1
ATOM 1388 N N . GLY B 1 36 ? -17.859 32.156 16.203 1 31.31 36 GLY B N 1
ATOM 1389 C CA . GLY B 1 36 ? -17.203 32.938 15.188 1 31.31 36 GLY B CA 1
ATOM 1390 C C . GLY B 1 36 ? -16.719 32.125 14 1 31.31 36 GLY B C 1
ATOM 1391 O O . GLY B 1 36 ? -16.266 31 14.164 1 31.31 36 GLY B O 1
ATOM 1392 N N . ASN B 1 37 ? -17.438 32.219 12.922 1 35.12 37 ASN B N 1
ATOM 1393 C CA . ASN B 1 37 ? -16.922 31.891 11.586 1 35.12 37 ASN B CA 1
ATOM 1394 C C . ASN B 1 37 ? -15.422 32.125 11.492 1 35.12 37 ASN B C 1
ATOM 1396 O O . ASN B 1 37 ? -14.969 33.156 11.031 1 35.12 37 ASN B O 1
ATOM 1400 N N . GLU B 1 38 ? -14.805 32.531 12.602 1 33.47 38 GLU B N 1
ATOM 1401 C CA . GLU B 1 38 ? -13.375 32.781 12.43 1 33.47 38 GLU B CA 1
ATOM 1402 C C . GLU B 1 38 ? -12.742 31.734 11.516 1 33.47 38 GLU B C 1
ATOM 1404 O O . GLU B 1 38 ? -12.766 30.547 11.812 1 33.47 38 GLU B O 1
ATOM 1409 N N . LYS B 1 39 ? -12.914 31.812 10.281 1 38.91 39 LYS B N 1
ATOM 1410 C CA . LYS B 1 39 ? -11.844 31.531 9.328 1 38.91 39 LYS B CA 1
ATOM 1411 C C . LYS B 1 39 ? -10.477 31.562 10.016 1 38.91 39 LYS B C 1
ATOM 1413 O O . LYS B 1 39 ? -9.758 32.562 9.93 1 38.91 39 LYS B O 1
ATOM 1418 N N . SER B 1 40 ? -10.289 31.547 11.266 1 38.91 40 SER B N 1
ATOM 1419 C CA . SER B 1 40 ? -8.961 31.641 11.859 1 38.91 40 SER B CA 1
ATOM 1420 C C . SER B 1 40 ? -7.902 31.031 10.945 1 38.91 40 SER B C 1
ATOM 1422 O O . SER B 1 40 ? -8.164 30.031 10.273 1 38.91 40 SER B O 1
ATOM 1424 N N . GLY B 1 41 ? -7.066 31.766 10.438 1 42.72 41 GLY B N 1
ATOM 1425 C CA . GLY B 1 41 ? -5.961 31.625 9.5 1 42.72 41 GLY B CA 1
ATOM 1426 C C . GLY B 1 41 ? -5.207 30.312 9.664 1 42.72 41 GLY B C 1
ATOM 1427 O O . GLY B 1 41 ? -4.012 30.25 9.367 1 42.72 41 GLY B O 1
ATOM 1428 N N . ARG B 1 42 ? -5.438 29.609 10.594 1 48.91 42 ARG B N 1
ATOM 1429 C CA . ARG B 1 42 ? -4.594 28.438 10.836 1 48.91 42 ARG B CA 1
ATOM 1430 C C . ARG B 1 42 ? -4.449 27.594 9.578 1 48.91 42 ARG B C 1
ATOM 1432 O O . ARG B 1 42 ? -5.445 27.125 9.023 1 48.91 42 ARG B O 1
ATOM 1439 N N . GLY B 1 43 ? -3.617 27.938 8.781 1 60.88 43 GLY B N 1
ATOM 1440 C CA . GLY B 1 43 ? -3.164 27.328 7.535 1 60.88 43 GLY B CA 1
ATOM 1441 C C . GLY B 1 43 ? -3.342 25.828 7.5 1 60.88 43 GLY B C 1
ATOM 1442 O O . GLY B 1 43 ? -3.443 25.188 8.547 1 60.88 43 GLY B O 1
ATOM 1443 N N . VAL B 1 44 ? -4.176 25.312 6.598 1 76.56 44 VAL B N 1
ATOM 1444 C CA . VAL B 1 44 ? -4.285 23.891 6.301 1 76.56 44 VAL B CA 1
ATOM 1445 C C . VAL B 1 44 ? -2.908 23.234 6.41 1 76.56 44 VAL B C 1
ATOM 1447 O O . VAL B 1 44 ? -1.951 23.688 5.773 1 76.56 44 VAL B O 1
ATOM 1450 N N . ARG B 1 45 ? -2.793 22.5 7.539 1 86.88 45 ARG B N 1
ATOM 1451 C CA . ARG B 1 45 ? -1.527 21.797 7.719 1 86.88 45 ARG B CA 1
ATOM 1452 C C . ARG B 1 45 ? -1.341 20.719 6.656 1 86.88 45 ARG B C 1
ATOM 1454 O O . ARG B 1 45 ? -2.25 19.922 6.402 1 86.88 45 ARG B O 1
ATOM 1461 N N . GLN B 1 46 ? -0.206 20.797 6.059 1 88.88 46 GLN B N 1
ATOM 1462 C CA . GLN B 1 46 ? 0.153 19.703 5.156 1 88.88 46 GLN B CA 1
ATOM 1463 C C . GLN B 1 46 ? 0.631 18.484 5.938 1 88.88 46 GLN B C 1
ATOM 1465 O O . GLN B 1 46 ? 1.309 18.609 6.957 1 88.88 46 GLN B O 1
ATOM 1470 N N . CYS B 1 47 ? 0.306 17.391 5.414 1 95.5 47 CYS B N 1
ATOM 1471 C CA . CYS B 1 47 ? 0.66 16.172 6.129 1 95.5 47 CYS B CA 1
ATOM 1472 C C . CYS B 1 47 ? 2.17 15.969 6.141 1 95.5 47 CYS B C 1
ATOM 1474 O O . CYS B 1 47 ? 2.885 16.531 5.316 1 95.5 47 CYS B O 1
ATOM 1476 N N . THR B 1 48 ? 2.645 15.188 7.016 1 96.44 48 THR B N 1
ATOM 1477 C CA . THR B 1 48 ? 4.055 14.914 7.277 1 96.44 48 THR B CA 1
ATOM 1478 C C . THR B 1 48 ? 4.727 14.328 6.039 1 96.44 48 THR B C 1
ATOM 1480 O O . THR B 1 48 ? 4.18 13.43 5.395 1 96.44 48 THR B O 1
ATOM 1483 N N . PRO B 1 49 ? 5.949 14.906 5.617 1 96.88 49 PRO B N 1
ATOM 1484 C CA . PRO B 1 49 ? 6.707 14.25 4.547 1 96.88 49 PRO B CA 1
ATOM 1485 C C . PRO B 1 49 ? 7.152 12.836 4.914 1 96.88 49 PRO B C 1
ATOM 1487 O O . PRO B 1 49 ? 7.441 12.562 6.082 1 96.88 49 PRO B O 1
ATOM 1490 N N . CYS B 1 50 ? 7.168 11.961 3.885 1 97.81 50 CYS B N 1
ATOM 1491 C CA . CYS B 1 50 ? 7.5 10.562 4.121 1 97.81 50 CYS B CA 1
ATOM 1492 C C . CYS B 1 50 ? 8.102 9.922 2.875 1 97.81 50 CYS B C 1
ATOM 1494 O O . CYS B 1 50 ? 8.203 10.57 1.829 1 97.81 50 CYS B O 1
ATOM 1496 N N . GLY B 1 51 ? 8.531 8.625 3.051 1 97.69 51 GLY B N 1
ATOM 1497 C CA . GLY B 1 51 ? 8.984 7.848 1.909 1 97.69 51 GLY B CA 1
ATOM 1498 C C . GLY B 1 51 ? 10.406 8.188 1.485 1 97.69 51 GLY B C 1
ATOM 1499 O O . GLY B 1 51 ? 11.078 8.984 2.141 1 97.69 51 GLY B O 1
ATOM 1500 N N . PRO B 1 52 ? 10.828 7.539 0.417 1 95.38 52 PRO B N 1
ATOM 1501 C CA . PRO B 1 52 ? 12.18 7.805 -0.092 1 95.38 52 PRO B CA 1
ATOM 1502 C C . PRO B 1 52 ? 12.398 9.273 -0.433 1 95.38 52 PRO B C 1
ATOM 1504 O O . PRO B 1 52 ? 11.617 9.859 -1.19 1 95.38 52 PRO B O 1
ATOM 1507 N N . GLY B 1 53 ? 13.461 9.836 0.192 1 93.94 53 GLY B N 1
ATOM 1508 C CA . GLY B 1 53 ? 13.812 11.211 -0.107 1 93.94 53 GLY B CA 1
ATOM 1509 C C . GLY B 1 53 ? 12.844 12.219 0.488 1 93.94 53 GLY B C 1
ATOM 1510 O O . GLY B 1 53 ? 12.984 13.422 0.274 1 93.94 53 GLY B O 1
ATOM 1511 N N . GLY B 1 54 ? 11.828 11.727 1.146 1 95.62 54 GLY B N 1
ATOM 1512 C CA . GLY B 1 54 ? 10.844 12.617 1.748 1 95.62 54 GLY B CA 1
ATOM 1513 C C . GLY B 1 54 ? 9.914 13.25 0.733 1 95.62 54 GLY B C 1
ATOM 1514 O O . GLY B 1 54 ? 9.367 14.328 0.972 1 95.62 54 GLY B O 1
ATOM 1515 N N . ILE B 1 55 ? 9.828 12.586 -0.387 1 94.38 55 ILE B N 1
ATOM 1516 C CA . ILE B 1 55 ? 9.094 13.234 -1.47 1 94.38 55 ILE B CA 1
ATOM 1517 C C . ILE B 1 55 ? 7.621 12.828 -1.408 1 94.38 55 ILE B C 1
ATOM 1519 O O . ILE B 1 55 ? 6.809 13.297 -2.209 1 94.38 55 ILE B O 1
ATOM 1523 N N . GLY B 1 56 ? 7.301 11.922 -0.444 1 97 56 GLY B N 1
ATOM 1524 C CA . GLY B 1 56 ? 5.91 11.547 -0.233 1 97 56 GLY B CA 1
ATOM 1525 C C . GLY B 1 56 ? 5.25 12.32 0.893 1 97 56 GLY B C 1
ATOM 1526 O O . GLY B 1 56 ? 5.883 13.164 1.533 1 97 56 GLY B O 1
ATOM 1527 N N . ARG B 1 57 ? 3.957 12.023 1.088 1 97.5 57 ARG B N 1
ATOM 1528 C CA . ARG B 1 57 ? 3.174 12.555 2.201 1 97.5 57 ARG B CA 1
ATOM 1529 C C . ARG B 1 57 ? 2.387 11.445 2.891 1 97.5 57 ARG B C 1
ATOM 1531 O O . ARG B 1 57 ? 1.965 10.484 2.244 1 97.5 57 ARG B O 1
ATOM 1538 N N . CYS B 1 58 ? 2.193 11.641 4.094 1 98.31 58 CYS B N 1
ATOM 1539 C CA . CYS B 1 58 ? 1.406 10.688 4.867 1 98.31 58 CYS B CA 1
ATOM 1540 C C . CYS B 1 58 ? -0.08 10.836 4.566 1 98.31 58 CYS B C 1
ATOM 1542 O O . CYS B 1 58 ? -0.616 11.945 4.602 1 98.31 58 CYS B O 1
ATOM 1544 N N . TYR B 1 59 ? -0.746 9.766 4.344 1 97.75 59 TYR B N 1
ATOM 1545 C CA . TYR B 1 59 ? -2.188 9.734 4.129 1 97.75 59 TYR B CA 1
ATOM 1546 C C . TYR B 1 59 ? -2.904 9.102 5.32 1 97.75 59 TYR B C 1
ATOM 1548 O O . TYR B 1 59 ? -4.105 9.312 5.508 1 97.75 59 TYR B O 1
ATOM 1556 N N . GLY B 1 60 ? -2.191 8.414 6.035 1 96.94 60 GLY B N 1
ATOM 1557 C CA . GLY B 1 60 ? -2.617 7.75 7.258 1 96.94 60 GLY B CA 1
ATOM 1558 C C . GLY B 1 60 ? -1.459 7.312 8.133 1 96.94 60 GLY B C 1
ATOM 1559 O O . GLY B 1 60 ? -0.297 7.445 7.746 1 96.94 60 GLY B O 1
ATOM 1560 N N . PRO B 1 61 ? -1.677 6.809 9.305 1 96.81 61 PRO B N 1
ATOM 1561 C CA . PRO B 1 61 ? -0.596 6.465 10.227 1 96.81 61 PRO B CA 1
ATOM 1562 C C . PRO B 1 61 ? 0.372 5.434 9.648 1 96.81 61 PRO B C 1
ATOM 1564 O O . PRO B 1 61 ? 1.546 5.402 10.023 1 96.81 61 PRO B O 1
ATOM 1567 N N . ASP B 1 62 ? -0.11 4.633 8.703 1 98.19 62 ASP B N 1
ATOM 1568 C CA . ASP B 1 62 ? 0.738 3.598 8.117 1 98.19 62 ASP B CA 1
ATOM 1569 C C . ASP B 1 62 ? 0.651 3.615 6.594 1 98.19 62 ASP B C 1
ATOM 1571 O O . ASP B 1 62 ? 0.84 2.584 5.945 1 98.19 62 ASP B O 1
ATOM 1575 N N . ILE B 1 63 ? 0.347 4.758 6.129 1 98.81 63 ILE B N 1
ATOM 1576 C CA . ILE B 1 63 ? 0.222 4.883 4.68 1 98.81 63 ILE B CA 1
ATOM 1577 C C . ILE B 1 63 ? 0.976 6.125 4.203 1 98.81 63 ILE B C 1
ATOM 1579 O O . ILE B 1 63 ? 0.649 7.246 4.598 1 98.81 63 ILE B O 1
ATOM 1583 N N . CYS B 1 64 ? 1.991 5.93 3.373 1 98.75 64 CYS B N 1
ATOM 1584 C CA . CYS B 1 64 ? 2.787 6.984 2.752 1 98.75 64 CYS B CA 1
ATOM 1585 C C . CYS B 1 64 ? 2.729 6.887 1.231 1 98.75 64 CYS B C 1
ATOM 1587 O O . CYS B 1 64 ? 3.012 5.832 0.661 1 98.75 64 CYS B O 1
ATOM 1589 N N . CYS B 1 65 ? 2.418 8.031 0.59 1 98.5 65 CYS B N 1
ATOM 1590 C CA . CYS B 1 65 ? 2.299 7.988 -0.864 1 98.5 65 CYS B CA 1
ATOM 1591 C C . CYS B 1 65 ? 2.969 9.195 -1.501 1 98.5 65 CYS B C 1
ATOM 1593 O O . CYS B 1 65 ? 3.121 10.242 -0.858 1 98.5 65 CYS B O 1
ATOM 1595 N N . GLY B 1 66 ? 3.381 9.031 -2.709 1 96.69 66 GLY B N 1
ATOM 1596 C CA . GLY B 1 66 ? 3.908 10.086 -3.559 1 96.69 66 GLY B CA 1
ATOM 1597 C C . GLY B 1 66 ? 3.658 9.852 -5.035 1 96.69 66 GLY B C 1
ATOM 1598 O O . GLY B 1 66 ? 3.547 8.703 -5.473 1 96.69 66 GLY B O 1
ATOM 1599 N N . ALA B 1 67 ? 3.625 10.938 -5.723 1 94 67 ALA B N 1
ATOM 1600 C CA . ALA B 1 67 ? 3.262 10.906 -7.137 1 94 67 ALA B CA 1
ATOM 1601 C C . ALA B 1 67 ? 4.184 9.977 -7.918 1 94 67 ALA B C 1
ATOM 1603 O O . ALA B 1 67 ? 3.721 9.195 -8.758 1 94 67 ALA B O 1
ATOM 1604 N N . ASN B 1 68 ? 5.445 9.945 -7.586 1 92.12 68 ASN B N 1
ATOM 1605 C CA . ASN B 1 68 ? 6.395 9.219 -8.422 1 92.12 68 ASN B CA 1
ATOM 1606 C C . ASN B 1 68 ? 6.945 7.992 -7.699 1 92.12 68 ASN B C 1
ATOM 1608 O O . ASN B 1 68 ? 7.766 7.258 -8.258 1 92.12 68 ASN B O 1
ATOM 1612 N N . VAL B 1 69 ? 6.473 7.762 -6.496 1 97.25 69 VAL B N 1
ATOM 1613 C CA . VAL B 1 69 ? 7.117 6.684 -5.754 1 97.25 69 VAL B CA 1
ATOM 1614 C C . VAL B 1 69 ? 6.082 5.637 -5.363 1 97.25 69 VAL B C 1
ATOM 1616 O O . VAL B 1 69 ? 6.434 4.562 -4.863 1 97.25 69 VAL B O 1
ATOM 1619 N N . GLY B 1 70 ? 4.852 5.855 -5.641 1 98.31 70 GLY B N 1
ATOM 1620 C CA . GLY B 1 70 ? 3.814 4.922 -5.223 1 98.31 70 GLY B CA 1
ATOM 1621 C C . GLY B 1 70 ? 3.41 5.094 -3.77 1 98.31 70 GLY B C 1
ATOM 1622 O O . GLY B 1 70 ? 3.584 6.168 -3.193 1 98.31 70 GLY B O 1
ATOM 1623 N N . CYS B 1 71 ? 2.799 4.008 -3.201 1 98.88 71 CYS B N 1
ATOM 1624 C CA . CYS B 1 71 ? 2.342 4.062 -1.817 1 98.88 71 CYS B CA 1
ATOM 1625 C C . CYS B 1 71 ? 2.951 2.936 -0.994 1 98.88 71 CYS B C 1
ATOM 1627 O O . CYS B 1 71 ? 3.021 1.794 -1.452 1 98.88 71 CYS B O 1
ATOM 1629 N N . PHE B 1 72 ? 3.396 3.268 0.163 1 98.94 72 PHE B N 1
ATOM 1630 C CA . PHE B 1 72 ? 3.947 2.369 1.172 1 98.94 72 PHE B CA 1
ATOM 1631 C C . PHE B 1 72 ? 2.959 2.166 2.312 1 98.94 72 PHE B C 1
ATOM 1633 O O . PHE B 1 72 ? 2.596 3.121 3.004 1 98.94 72 PHE B O 1
ATOM 1640 N N . VAL B 1 73 ? 2.562 0.904 2.502 1 98.94 73 VAL B N 1
ATOM 1641 C CA . VAL B 1 73 ? 1.488 0.595 3.441 1 98.94 73 VAL B CA 1
ATOM 1642 C C . VAL B 1 73 ? 2.002 -0.356 4.52 1 98.94 73 VAL B C 1
ATOM 1644 O O . VAL B 1 73 ? 2.26 -1.531 4.246 1 98.94 73 VAL B O 1
ATOM 1647 N N . GLY B 1 74 ? 2.168 0.184 5.695 1 98.44 74 GLY B N 1
ATOM 1648 C CA . GLY B 1 74 ? 2.689 -0.64 6.773 1 98.44 74 GLY B CA 1
ATOM 1649 C C . GLY B 1 74 ? 4.156 -0.992 6.602 1 98.44 74 GLY B C 1
ATOM 1650 O O . GLY B 1 74 ? 4.609 -2.031 7.082 1 98.44 74 GLY B O 1
ATOM 1651 N N . THR B 1 75 ? 4.875 -0.218 5.824 1 98.69 75 THR B N 1
ATOM 1652 C CA . THR B 1 75 ? 6.293 -0.46 5.582 1 98.69 75 THR B CA 1
ATOM 1653 C C . THR B 1 75 ? 7.156 0.428 6.473 1 98.69 75 THR B C 1
ATOM 1655 O O . THR B 1 75 ? 6.637 1.272 7.207 1 98.69 75 THR B O 1
ATOM 1658 N N . ARG B 1 76 ? 8.398 0.142 6.363 1 98 76 ARG B N 1
ATOM 1659 C CA . ARG B 1 76 ? 9.328 1.001 7.09 1 98 76 ARG B CA 1
ATOM 1660 C C . ARG B 1 76 ? 9.195 2.453 6.641 1 98 76 ARG B C 1
ATOM 1662 O O . ARG B 1 76 ? 9.273 3.369 7.461 1 98 76 ARG B O 1
ATOM 1669 N N . GLU B 1 77 ? 8.93 2.699 5.34 1 98.38 77 GLU B N 1
ATOM 1670 C CA . GLU B 1 77 ? 8.836 4.039 4.766 1 98.38 77 GLU B CA 1
ATOM 1671 C C . GLU B 1 77 ? 7.621 4.789 5.312 1 98.38 77 GLU B C 1
ATOM 1673 O O . GLU B 1 77 ? 7.613 6.023 5.344 1 98.38 77 GLU B O 1
ATOM 1678 N N . SER B 1 78 ? 6.625 4.02 5.777 1 98.69 78 SER B N 1
ATOM 1679 C CA . SER B 1 78 ? 5.402 4.668 6.234 1 98.69 78 SER B CA 1
ATOM 1680 C C . SER B 1 78 ? 5.363 4.77 7.754 1 98.69 78 SER B C 1
ATOM 1682 O O . SER B 1 78 ? 4.445 5.367 8.32 1 98.69 78 SER B O 1
ATOM 1684 N N . ALA B 1 79 ? 6.375 4.254 8.43 1 98.5 79 ALA B N 1
ATOM 1685 C CA . ALA B 1 79 ? 6.359 4.223 9.891 1 98.5 79 ALA B CA 1
ATOM 1686 C C . ALA B 1 79 ? 6.332 5.633 10.469 1 98.5 79 ALA B C 1
ATOM 1688 O O . ALA B 1 79 ? 5.715 5.871 11.508 1 98.5 79 ALA B O 1
ATOM 1689 N N . ILE B 1 80 ? 6.926 6.582 9.812 1 98.56 80 ILE B N 1
ATOM 1690 C CA . ILE B 1 80 ? 6.988 7.961 10.273 1 98.56 80 ILE B CA 1
ATOM 1691 C C . ILE B 1 80 ? 5.586 8.562 10.32 1 98.56 80 ILE B C 1
ATOM 1693 O O . ILE B 1 80 ? 5.332 9.516 11.055 1 98.56 80 ILE B O 1
ATOM 1697 N N . CYS B 1 81 ? 4.738 7.996 9.594 1 98.44 81 CYS B N 1
ATOM 1698 C CA . CYS B 1 81 ? 3.402 8.562 9.484 1 98.44 81 CYS B CA 1
ATOM 1699 C C . CYS B 1 81 ? 2.602 8.336 10.758 1 98.44 81 CYS B C 1
ATOM 1701 O O . CYS B 1 81 ? 1.573 8.984 10.977 1 98.44 81 CYS B O 1
ATOM 1703 N N . ARG B 1 82 ? 3.068 7.512 11.594 1 98 82 ARG B N 1
ATOM 1704 C CA . ARG B 1 82 ? 2.416 7.324 12.891 1 98 82 ARG B CA 1
ATOM 1705 C C . ARG B 1 82 ? 2.473 8.602 13.727 1 98 82 ARG B C 1
ATOM 1707 O O . ARG B 1 82 ? 1.681 8.773 14.648 1 98 82 ARG B O 1
ATOM 1714 N N . LEU B 1 83 ? 3.357 9.5 13.398 1 96.69 83 LEU B N 1
ATOM 1715 C CA . LEU B 1 83 ? 3.453 10.789 14.07 1 96.69 83 LEU B CA 1
ATOM 1716 C C . LEU B 1 83 ? 2.166 11.586 13.898 1 96.69 83 LEU B C 1
ATOM 1718 O O . LEU B 1 83 ? 1.85 12.453 14.727 1 96.69 83 LEU B O 1
ATOM 1722 N N . GLU B 1 84 ? 1.509 11.32 12.852 1 94.81 84 GLU B N 1
ATOM 1723 C CA . GLU B 1 84 ? 0.272 12.055 12.594 1 94.81 84 GLU B CA 1
ATOM 1724 C C . GLU B 1 84 ? -0.727 11.867 13.734 1 94.81 84 GLU B C 1
ATOM 1726 O O . GLU B 1 84 ? -1.59 12.719 13.953 1 94.81 84 GLU B O 1
ATOM 1731 N N . ASN B 1 85 ? -0.576 10.727 14.383 1 94.19 85 ASN B N 1
ATOM 1732 C CA . ASN B 1 85 ? -1.474 10.445 15.492 1 94.19 85 ASN B CA 1
ATOM 1733 C C . ASN B 1 85 ? -1.256 11.414 16.656 1 94.19 85 ASN B C 1
ATOM 1735 O O . ASN B 1 85 ? -2.09 11.508 17.547 1 94.19 85 ASN B O 1
ATOM 1739 N N . LEU B 1 86 ? -0.227 12.203 16.672 1 94 86 LEU B N 1
ATOM 1740 C CA . LEU B 1 86 ? 0.129 13.086 17.781 1 94 86 LEU B CA 1
ATOM 1741 C C . LEU B 1 86 ? -0.387 14.5 17.531 1 94 86 LEU B C 1
ATOM 1743 O O . LEU B 1 86 ? -0.355 15.344 18.422 1 94 86 LEU B O 1
ATOM 1747 N N . TYR B 1 87 ? -0.792 14.75 16.312 1 90.19 87 TYR B N 1
ATOM 1748 C CA . TYR B 1 87 ? -1.282 16.078 15.969 1 90.19 87 TYR B CA 1
ATOM 1749 C C . TYR B 1 87 ? -2.766 16.219 16.297 1 90.19 87 TYR B C 1
ATOM 1751 O O . TYR B 1 87 ? -3.543 15.281 16.078 1 90.19 87 TYR B O 1
ATOM 1759 N N . SER B 1 88 ? -3.189 17.328 16.797 1 89.56 88 SER B N 1
ATOM 1760 C CA . SER B 1 88 ? -4.582 17.594 17.156 1 89.56 88 SER B CA 1
ATOM 1761 C C . SER B 1 88 ? -5.387 18.047 15.938 1 89.56 88 SER B C 1
ATOM 1763 O O . SER B 1 88 ? -6.586 17.781 15.844 1 89.56 88 SER B O 1
ATOM 1765 N N . LEU B 1 89 ? -4.723 18.734 14.961 1 87.38 89 LEU B N 1
ATOM 1766 C CA . LEU B 1 89 ? -5.379 19.219 13.75 1 87.38 89 LEU B CA 1
ATOM 1767 C C . LEU B 1 89 ? -5.117 18.266 12.586 1 87.38 89 LEU B C 1
ATOM 1769 O O . LEU B 1 89 ? -3.98 17.844 12.367 1 87.38 89 LEU B O 1
ATOM 1773 N N . PRO B 1 90 ? -6.141 17.922 11.992 1 88.88 90 PRO B N 1
ATOM 1774 C CA . PRO B 1 90 ? -5.941 17.062 10.828 1 88.88 90 PRO B CA 1
ATOM 1775 C C . PRO B 1 90 ? -5.113 17.719 9.734 1 88.88 90 PRO B C 1
ATOM 1777 O O . PRO B 1 90 ? -5.09 18.953 9.641 1 88.88 90 PRO B O 1
ATOM 1780 N N . CYS B 1 91 ? -4.395 16.953 9.023 1 92.19 91 CYS B N 1
ATOM 1781 C CA . CYS B 1 91 ? -3.627 17.453 7.891 1 92.19 91 CYS B CA 1
ATOM 1782 C C . CYS B 1 91 ? -4.387 17.25 6.586 1 92.19 91 CYS B C 1
ATOM 1784 O O . CYS B 1 91 ? -5.406 16.547 6.559 1 92.19 91 CYS B O 1
ATOM 1786 N N . GLN B 1 92 ? -3.912 17.953 5.566 1 89.94 92 GLN B N 1
ATOM 1787 C CA . GLN B 1 92 ? -4.551 17.828 4.262 1 89.94 92 GLN B CA 1
ATOM 1788 C C . GLN B 1 92 ? -3.51 17.688 3.152 1 89.94 92 GLN B C 1
ATOM 1790 O O . GLN B 1 92 ? -2.467 18.344 3.188 1 89.94 92 GLN B O 1
ATOM 1795 N N . ASN B 1 93 ? -3.871 16.75 2.346 1 91.38 93 ASN B N 1
ATOM 1796 C CA . ASN B 1 93 ? -3.084 16.625 1.123 1 91.38 93 ASN B CA 1
ATOM 1797 C C . ASN B 1 93 ? -3.83 17.203 -0.08 1 91.38 93 ASN B C 1
ATOM 1799 O O . ASN B 1 93 ? -5.059 17.109 -0.157 1 91.38 93 ASN B O 1
ATOM 1803 N N . GLU B 1 94 ? -3.033 17.75 -0.953 1 86.19 94 GLU B N 1
ATOM 1804 C CA . GLU B 1 94 ? -3.639 18.188 -2.207 1 86.19 94 GLU B CA 1
ATOM 1805 C C . GLU B 1 94 ? -3.859 17.016 -3.154 1 86.19 94 GLU B C 1
ATOM 1807 O O . GLU B 1 94 ? -3.25 15.961 -2.988 1 86.19 94 GLU B O 1
ATOM 1812 N N . GLY B 1 95 ? -4.793 17.25 -4.109 1 88.69 95 GLY B N 1
ATOM 1813 C CA . GLY B 1 95 ? -5.059 16.203 -5.098 1 88.69 95 GLY B CA 1
ATOM 1814 C C . GLY B 1 95 ? -6.527 16.078 -5.445 1 88.69 95 GLY B C 1
ATOM 1815 O O . GLY B 1 95 ? -7.387 16.594 -4.73 1 88.69 95 GLY B O 1
ATOM 1816 N N . ARG B 1 96 ? -6.703 15.367 -6.48 1 94.25 96 ARG B N 1
ATOM 1817 C CA . ARG B 1 96 ? -8.07 15.125 -6.922 1 94.25 96 ARG B CA 1
ATOM 1818 C C . ARG B 1 96 ? -8.789 14.156 -5.992 1 94.25 96 ARG B C 1
ATOM 1820 O O . ARG B 1 96 ? -8.242 13.109 -5.641 1 94.25 96 ARG B O 1
ATOM 1827 N N . ALA B 1 97 ? -10.039 14.523 -5.645 1 95.75 97 ALA B N 1
ATOM 1828 C CA . ALA B 1 97 ? -10.844 13.625 -4.816 1 95.75 97 ALA B CA 1
ATOM 1829 C C . ALA B 1 97 ? -11.203 12.352 -5.578 1 95.75 97 ALA B C 1
ATOM 1831 O O . ALA B 1 97 ? -11.453 12.398 -6.785 1 95.75 97 ALA B O 1
ATOM 1832 N N . CYS B 1 98 ? -11.227 11.305 -4.863 1 97.31 98 CYS B N 1
ATOM 1833 C CA . CYS B 1 98 ? -11.617 10.016 -5.426 1 97.31 98 CYS B CA 1
ATOM 1834 C C . CYS B 1 98 ? -12.242 9.117 -4.363 1 97.31 98 CYS B C 1
ATOM 1836 O O . CYS B 1 98 ? -12.008 9.312 -3.17 1 97.31 98 CYS B O 1
ATOM 1838 N N . GLY B 1 99 ? -13.086 8.148 -4.828 1 94.69 99 GLY B N 1
ATOM 1839 C CA . GLY B 1 99 ? -13.758 7.289 -3.865 1 94.69 99 GLY B CA 1
ATOM 1840 C C . GLY B 1 99 ? -14.633 8.055 -2.889 1 94.69 99 GLY B C 1
ATOM 1841 O O . GLY B 1 99 ? -15.125 9.141 -3.213 1 94.69 99 GLY B O 1
ATOM 1842 N N . THR B 1 100 ? -14.867 7.445 -1.737 1 92.56 100 THR B N 1
ATOM 1843 C CA . THR B 1 100 ? -15.742 8.062 -0.745 1 92.56 100 THR B CA 1
ATOM 1844 C C . THR B 1 100 ? -14.992 9.141 0.035 1 92.56 100 THR B C 1
ATOM 1846 O O . THR B 1 100 ? -15.523 10.227 0.277 1 92.56 100 THR B O 1
ATOM 1849 N N . ASP B 1 101 ? -13.758 8.906 0.348 1 93.81 101 ASP B N 1
ATOM 1850 C CA . ASP B 1 101 ? -13.016 9.844 1.197 1 93.81 101 ASP B CA 1
ATOM 1851 C C . ASP B 1 101 ? -11.539 9.867 0.832 1 93.81 101 ASP B C 1
ATOM 1853 O O . ASP B 1 101 ? -10.688 10.172 1.674 1 93.81 101 ASP B O 1
ATOM 1857 N N . GLY B 1 102 ? -11.305 9.531 -0.487 1 96.81 102 GLY B N 1
ATOM 1858 C CA . GLY B 1 102 ? -9.898 9.43 -0.853 1 96.81 102 GLY B CA 1
ATOM 1859 C C . GLY B 1 102 ? -9.445 10.539 -1.782 1 96.81 102 GLY B C 1
ATOM 1860 O O . GLY B 1 102 ? -10.242 11.383 -2.195 1 96.81 102 GLY B O 1
ATOM 1861 N N . THR B 1 103 ? -8.094 10.562 -1.964 1 96.31 103 THR B N 1
ATOM 1862 C CA . THR B 1 103 ? -7.445 11.422 -2.941 1 96.31 103 THR B CA 1
ATOM 1863 C C . THR B 1 103 ? -6.496 10.625 -3.826 1 96.31 103 THR B C 1
ATOM 1865 O O . THR B 1 103 ? -5.922 9.625 -3.383 1 96.31 103 THR B O 1
ATOM 1868 N N . CYS B 1 104 ? -6.434 11.07 -5.059 1 97.94 104 CYS B N 1
ATOM 1869 C CA . CYS B 1 104 ? -5.41 10.477 -5.906 1 97.94 104 CYS B CA 1
ATOM 1870 C C . CYS B 1 104 ? -4.016 10.734 -5.348 1 97.94 104 CYS B C 1
ATOM 1872 O O . CYS B 1 104 ? -3.553 11.875 -5.328 1 97.94 104 CYS B O 1
ATOM 1874 N N . SER B 1 105 ? -3.379 9.648 -4.914 1 97.44 105 SER B N 1
ATOM 1875 C CA . SER B 1 105 ? -2.184 9.781 -4.086 1 97.44 105 SER B CA 1
ATOM 1876 C C . SER B 1 105 ? -0.946 9.273 -4.82 1 97.44 105 SER B C 1
ATOM 1878 O O . SER B 1 105 ? 0.18 9.641 -4.477 1 97.44 105 SER B O 1
ATOM 1880 N N . ALA B 1 106 ? -1.123 8.445 -5.742 1 97.56 106 ALA B N 1
ATOM 1881 C CA . ALA B 1 106 ? -0.135 7.895 -6.668 1 97.56 106 ALA B CA 1
ATOM 1882 C C . ALA B 1 106 ? -0.781 7.5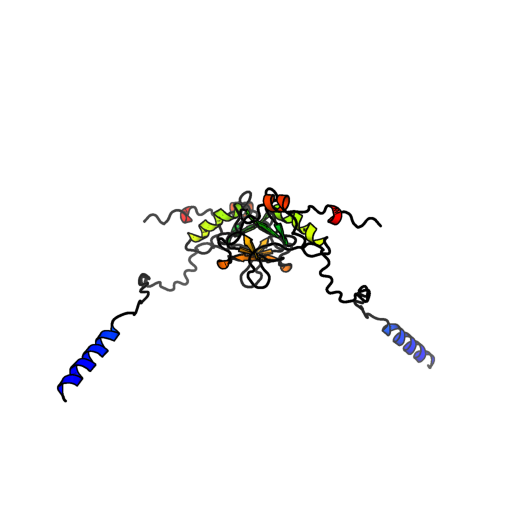16 -8 1 97.56 106 ALA B C 1
ATOM 1884 O O . ALA B 1 106 ? -2.008 7.461 -8.109 1 97.56 106 ALA B O 1
ATOM 1885 N N . ASP B 1 107 ? 0.12 7.344 -8.977 1 96.31 107 ASP B N 1
ATOM 1886 C CA . ASP B 1 107 ? -0.417 7.043 -10.297 1 96.31 107 ASP B CA 1
ATOM 1887 C C . ASP B 1 107 ? -1.291 5.793 -10.266 1 96.31 107 ASP B C 1
ATOM 1889 O O . ASP B 1 107 ? -0.807 4.699 -9.969 1 96.31 107 ASP B O 1
ATOM 1893 N N . GLY B 1 108 ? -2.65 6.074 -10.508 1 97.44 108 GLY B N 1
ATOM 1894 C CA . GLY B 1 108 ? -3.58 4.957 -10.617 1 97.44 108 GLY B CA 1
ATOM 1895 C C . GLY B 1 108 ? -4.133 4.516 -9.273 1 97.44 108 GLY B C 1
ATOM 1896 O O . GLY B 1 108 ? -4.801 3.482 -9.18 1 97.44 108 GLY B O 1
ATOM 1897 N N . PHE B 1 109 ? -3.814 5.23 -8.234 1 98.19 109 PHE B N 1
ATOM 1898 C CA . PHE B 1 109 ? -4.273 4.766 -6.93 1 98.19 109 PHE B CA 1
ATOM 1899 C C . PHE B 1 109 ? -4.934 5.902 -6.156 1 98.19 109 PHE B C 1
ATOM 1901 O O . PHE B 1 109 ? -4.426 7.027 -6.141 1 98.19 109 PHE B O 1
ATOM 1908 N N . CYS B 1 110 ? -6.039 5.543 -5.574 1 98.38 110 CYS B N 1
ATOM 1909 C CA . CYS B 1 110 ? -6.781 6.379 -4.641 1 98.38 110 CYS B CA 1
ATOM 1910 C C . CYS B 1 110 ? -6.574 5.91 -3.205 1 98.38 110 CYS B C 1
ATOM 1912 O O . CYS B 1 110 ? -6.875 4.762 -2.875 1 98.38 110 CYS B O 1
ATOM 1914 N N . CYS B 1 111 ? -6.066 6.848 -2.363 1 98.25 111 CYS B N 1
ATOM 1915 C CA . CYS B 1 111 ? -5.836 6.43 -0.984 1 98.25 111 CYS B CA 1
ATOM 1916 C C . CYS B 1 111 ? -6.512 7.387 -0.006 1 98.25 111 CYS B C 1
ATOM 1918 O O . CYS B 1 111 ? -6.688 8.57 -0.308 1 98.25 111 CYS B O 1
ATOM 1920 N N . SER B 1 112 ? -7.008 6.812 1.068 1 97.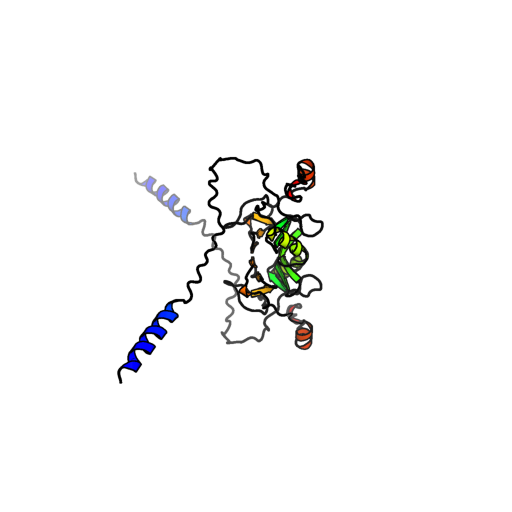31 112 SER B N 1
ATOM 1921 C CA . SER B 1 112 ? -7.504 7.512 2.25 1 97.31 112 SER B CA 1
ATOM 1922 C C . SER B 1 112 ? -6.656 7.195 3.477 1 97.31 112 SER B C 1
ATOM 1924 O O . SER B 1 112 ? -5.527 6.719 3.35 1 97.31 112 SER B O 1
ATOM 1926 N N . THR B 1 113 ? -7.176 7.469 4.641 1 96.94 113 THR B N 1
ATOM 1927 C CA . THR B 1 113 ? -6.391 7.316 5.863 1 96.94 113 THR B CA 1
ATOM 1928 C C . THR B 1 113 ? -6.145 5.84 6.168 1 96.94 113 THR B C 1
ATOM 1930 O O . THR B 1 113 ? -5.188 5.496 6.863 1 96.94 113 THR B O 1
ATOM 1933 N N . ASP B 1 114 ? -7.004 4.984 5.551 1 97.38 114 ASP B N 1
ATOM 1934 C CA . ASP B 1 114 ? -6.863 3.604 5.996 1 97.38 114 ASP B CA 1
ATOM 1935 C C . ASP B 1 114 ? -6.867 2.641 4.812 1 97.38 114 ASP B C 1
ATOM 1937 O O . ASP B 1 114 ? -6.863 1.421 4.996 1 97.38 114 ASP B O 1
ATOM 1941 N N . GLN B 1 115 ? -6.84 3.189 3.564 1 98.25 115 GLN B N 1
ATOM 1942 C CA . GLN B 1 115 ? -6.867 2.246 2.453 1 98.25 115 GLN B CA 1
ATOM 1943 C C . GLN B 1 115 ? -6.27 2.865 1.192 1 98.25 115 GLN B C 1
ATOM 1945 O O . GLN B 1 115 ? -6.301 4.086 1.021 1 98.25 115 GLN B O 1
ATOM 1950 N N . CYS B 1 116 ? -5.703 2.055 0.385 1 98.75 116 CYS B N 1
ATOM 1951 C CA . CYS B 1 116 ? -5.305 2.393 -0.977 1 98.75 116 CYS B CA 1
ATOM 1952 C C . CYS B 1 116 ? -5.926 1.428 -1.98 1 98.75 116 CYS B C 1
ATOM 1954 O O . CYS B 1 116 ? -5.848 0.21 -1.806 1 98.75 116 CYS B O 1
ATOM 1956 N N . LYS B 1 117 ? -6.551 1.987 -2.99 1 98.56 117 LYS B N 1
ATOM 1957 C CA . LYS B 1 117 ? -7.277 1.203 -3.984 1 98.56 117 LYS B CA 1
ATOM 1958 C C . LYS B 1 117 ? -6.91 1.633 -5.402 1 98.56 117 LYS B C 1
ATOM 1960 O O . LYS B 1 117 ? -6.809 2.828 -5.688 1 98.56 117 LYS B O 1
ATOM 1965 N N . ALA B 1 118 ? -6.688 0.6 -6.242 1 98.38 118 ALA B N 1
ATOM 1966 C CA . ALA B 1 118 ? -6.492 0.926 -7.652 1 98.38 118 ALA B CA 1
ATOM 1967 C C . ALA B 1 118 ? -7.699 1.674 -8.211 1 98.38 118 ALA B C 1
ATOM 1969 O O . ALA B 1 118 ? -8.844 1.276 -7.984 1 98.38 118 ALA B O 1
ATOM 1970 N N . ASP B 1 119 ? -7.426 2.727 -8.852 1 97.94 119 ASP B N 1
ATOM 1971 C CA . ASP B 1 119 ? -8.469 3.582 -9.414 1 97.94 119 ASP B CA 1
ATOM 1972 C C . ASP B 1 119 ? -8.008 4.215 -10.727 1 97.94 119 ASP B C 1
ATOM 1974 O O . ASP B 1 119 ? -7.176 5.121 -10.727 1 97.94 119 ASP B O 1
ATOM 1978 N N . GLU B 1 120 ? -8.609 3.809 -11.789 1 96.88 120 GLU B N 1
ATOM 1979 C CA . GLU B 1 120 ? -8.203 4.254 -13.117 1 96.88 120 GLU B CA 1
ATOM 1980 C C . GLU B 1 120 ? -8.398 5.758 -13.281 1 96.88 120 GLU B C 1
ATOM 1982 O O . GLU B 1 120 ? -7.664 6.406 -14.031 1 96.88 120 GLU B O 1
ATOM 1987 N N . SER B 1 121 ? -9.281 6.344 -12.578 1 96.56 121 SER B N 1
ATOM 1988 C CA . SER B 1 121 ? -9.523 7.781 -12.672 1 96.56 121 SER B CA 1
ATOM 1989 C C . SER B 1 121 ? -8.344 8.578 -12.125 1 96.56 121 SER B C 1
ATOM 1991 O O . SER B 1 121 ? -8.25 9.789 -12.352 1 96.56 121 SER B O 1
ATOM 1993 N N . CYS B 1 122 ? -7.477 7.91 -11.422 1 97.38 122 CYS B N 1
ATOM 1994 C CA . CYS B 1 122 ? -6.32 8.586 -10.836 1 97.38 122 CYS B CA 1
ATOM 1995 C C . CYS B 1 122 ? -5.098 8.453 -11.734 1 97.38 122 CYS B C 1
ATOM 1997 O O . CYS B 1 122 ? -4.031 8.984 -11.414 1 97.38 122 CYS B O 1
ATOM 1999 N N . ARG B 1 123 ? -5.188 7.77 -12.805 1 95.94 123 ARG B N 1
ATOM 2000 C CA . ARG B 1 123 ? -4.043 7.625 -13.695 1 95.94 123 ARG B CA 1
ATOM 2001 C C . ARG B 1 123 ? -3.684 8.961 -14.344 1 95.94 123 ARG B C 1
ATOM 2003 O O . ARG B 1 123 ? -4.535 9.609 -14.953 1 95.94 123 ARG B O 1
ATOM 2010 N N . GLY B 1 124 ? -2.426 9.336 -14.133 1 92.38 124 GLY B N 1
ATOM 2011 C CA . GLY B 1 124 ? -1.95 10.57 -14.734 1 92.38 124 GLY B CA 1
ATOM 2012 C C . GLY B 1 124 ? -2.447 11.812 -14.023 1 92.38 124 GLY B C 1
ATOM 2013 O O . GLY B 1 124 ? -2.316 12.922 -14.539 1 92.38 124 GLY B O 1
ATOM 2014 N N . LYS B 1 125 ? -3.037 11.641 -12.914 1 86.44 125 LYS B N 1
ATOM 2015 C CA . LYS B 1 125 ? -3.672 12.789 -12.273 1 86.44 125 LYS B CA 1
ATOM 2016 C C . LYS B 1 125 ? -2.879 13.242 -11.047 1 86.44 125 LYS B C 1
ATOM 2018 O O . LYS B 1 125 ? -3.281 14.18 -10.359 1 86.44 125 LYS B O 1
ATOM 2023 N N . VAL B 1 126 ? -1.867 12.555 -10.711 1 84.44 126 VAL B N 1
ATOM 2024 C CA . VAL B 1 126 ? -1.111 12.938 -9.523 1 84.44 126 VAL B CA 1
ATOM 2025 C C . VAL B 1 126 ? 0.125 13.734 -9.93 1 84.44 126 VAL B C 1
ATOM 2027 O O . VAL B 1 126 ? 0.899 13.297 -10.789 1 84.44 126 VAL B O 1
ATOM 2030 N N . HIS B 1 127 ? 0.042 15.016 -9.648 1 73.19 127 HIS B N 1
ATOM 2031 C CA . HIS B 1 127 ? 1.141 15.891 -10.047 1 73.19 127 HIS B CA 1
ATOM 2032 C C . HIS B 1 127 ? 2.113 16.109 -8.891 1 73.19 127 HIS B C 1
ATOM 2034 O O . HIS B 1 127 ? 1.73 16.016 -7.727 1 73.19 127 HIS B O 1
ATOM 2040 N N . HIS B 1 128 ? 3.484 16.062 -9.195 1 60.06 128 HIS B N 1
ATOM 2041 C CA . HIS B 1 128 ? 4.574 16.312 -8.258 1 60.06 128 HIS B CA 1
ATOM 2042 C C . HIS B 1 128 ? 4.418 17.656 -7.566 1 60.06 128 HIS B C 1
ATOM 2044 O O . HIS B 1 128 ? 4.215 18.672 -8.227 1 60.06 128 HIS B O 1
ATOM 2050 N N . THR B 1 129 ? 3.814 17.578 -6.383 1 51.47 129 THR B N 1
ATOM 2051 C CA . THR B 1 129 ? 3.943 18.891 -5.738 1 51.47 129 THR B CA 1
ATOM 2052 C C . THR B 1 129 ? 5.414 19.234 -5.531 1 51.47 129 THR B C 1
ATOM 2054 O O . THR B 1 129 ? 6.188 18.438 -5.008 1 51.47 129 THR B O 1
ATOM 2057 N N . ASN B 1 130 ? 6.094 19.703 -6.445 1 46.81 130 ASN B N 1
ATOM 2058 C CA . ASN B 1 130 ? 7.43 20.25 -6.25 1 46.81 130 ASN B CA 1
ATOM 2059 C C . ASN B 1 130 ? 7.543 21.016 -4.934 1 46.81 130 ASN B C 1
ATOM 2061 O O . ASN B 1 130 ? 6.789 21.953 -4.691 1 46.81 130 ASN B O 1
ATOM 2065 N N . ASN B 1 131 ? 7.891 20.266 -3.881 1 45.78 131 ASN B N 1
ATOM 2066 C CA . ASN B 1 131 ? 8.266 20.953 -2.648 1 45.78 131 ASN B CA 1
ATOM 2067 C C . ASN B 1 131 ? 8.898 22.312 -2.932 1 45.78 131 ASN B C 1
ATOM 2069 O O . ASN B 1 131 ? 8.688 23.266 -2.189 1 45.78 131 ASN B O 1
ATOM 2073 N N . LEU B 1 132 ? 9.734 22.281 -3.922 1 44.75 132 LEU B N 1
ATOM 2074 C CA . LEU B 1 132 ? 10.391 23.562 -4.215 1 44.75 132 LEU B CA 1
ATOM 2075 C C . LEU B 1 132 ? 9.359 24.672 -4.379 1 44.75 132 LEU B C 1
ATOM 2077 O O . LEU B 1 132 ? 9.594 25.797 -3.955 1 44.75 132 LEU B O 1
ATOM 2081 N N . GLN B 1 133 ? 8.328 24.281 -4.91 1 42 133 GLN B N 1
ATOM 2082 C CA . GLN B 1 133 ? 7.359 25.359 -5.078 1 42 133 GLN B CA 1
ATOM 2083 C C . GLN B 1 133 ? 6.734 25.734 -3.74 1 42 133 GLN B C 1
ATOM 2085 O O . GLN B 1 133 ? 6.469 26.922 -3.492 1 42 133 GLN B O 1
ATOM 2090 N N . ARG B 1 134 ? 6.453 24.734 -2.906 1 44.75 134 ARG B N 1
ATOM 2091 C CA . ARG B 1 134 ? 5.941 25.109 -1.591 1 44.75 134 ARG B CA 1
ATOM 2092 C C . ARG B 1 134 ? 7.027 25.766 -0.748 1 44.75 134 ARG B C 1
ATOM 2094 O O . ARG B 1 134 ? 6.738 26.656 0.05 1 44.75 134 ARG B O 1
ATOM 2101 N N . VAL B 1 135 ? 8.305 25.156 -0.733 1 43.97 135 VAL B N 1
ATOM 2102 C CA . VAL B 1 135 ? 9.367 25.906 -0.075 1 43.97 135 VAL B CA 1
ATOM 2103 C C . VAL B 1 135 ? 9.398 27.344 -0.616 1 43.97 135 VAL B C 1
ATOM 2105 O O . VAL B 1 135 ? 9.586 28.297 0.143 1 43.97 135 VAL B O 1
ATOM 2108 N N . LEU B 1 136 ? 9.25 27.438 -1.865 1 42.16 136 LEU B N 1
ATOM 2109 C CA . LEU B 1 136 ? 9.211 28.781 -2.438 1 42.16 136 LEU B CA 1
ATOM 2110 C C . LEU B 1 136 ? 7.961 29.531 -1.999 1 42.16 136 LEU B C 1
ATOM 2112 O O . LEU B 1 136 ? 8 30.734 -1.771 1 42.16 136 LEU B O 1
ATOM 2116 N N . ASP B 1 137 ? 6.91 28.672 -1.91 1 44.34 137 ASP B N 1
ATOM 2117 C CA . ASP B 1 137 ? 5.703 29.344 -1.449 1 44.34 137 ASP B CA 1
ATOM 2118 C C . ASP B 1 137 ? 5.578 29.281 0.07 1 44.34 137 ASP B C 1
ATOM 2120 O O . ASP B 1 137 ? 4.742 29.953 0.663 1 44.34 137 ASP B O 1
ATOM 2124 N N . GLY B 1 138 ? 6.016 28.125 0.697 1 40.31 138 GLY B N 1
ATOM 2125 C CA . GLY B 1 138 ? 5.809 27.641 2.055 1 40.31 138 GLY B CA 1
ATOM 2126 C C . GLY B 1 138 ? 6.488 28.5 3.102 1 40.31 138 GLY B C 1
ATOM 2127 O O . GLY B 1 138 ? 7.707 28.703 3.059 1 40.31 138 GLY B O 1
ATOM 2128 N N . GLU B 1 139 ? 5.77 29.266 3.764 1 40.66 139 GLU B N 1
ATOM 2129 C CA . GLU B 1 139 ? 5.77 29.828 5.109 1 40.66 139 GLU B CA 1
ATOM 2130 C C . GLU B 1 139 ? 6.051 28.75 6.156 1 40.66 139 GLU B C 1
ATOM 2132 O O . GLU B 1 139 ? 5.199 27.906 6.43 1 40.66 139 GLU B O 1
ATOM 2137 N N . ILE B 1 140 ? 7.188 28.078 6.164 1 37.69 140 ILE B N 1
ATOM 2138 C CA . ILE B 1 140 ? 7.629 27.234 7.273 1 37.69 140 ILE B CA 1
ATOM 2139 C C . ILE B 1 140 ? 7.215 27.875 8.602 1 37.69 140 ILE B C 1
ATOM 2141 O O . ILE B 1 140 ? 7.711 28.938 8.961 1 37.69 140 ILE B O 1
ATOM 2145 N N . ASP B 1 141 ? 6.027 27.781 9.008 1 35.69 141 ASP B N 1
ATOM 2146 C CA . ASP B 1 141 ? 5.738 28.328 10.336 1 35.69 141 ASP B CA 1
ATOM 2147 C C . ASP B 1 141 ? 6.281 27.406 11.43 1 35.69 141 ASP B C 1
ATOM 2149 O O . ASP B 1 141 ? 5.809 26.281 11.594 1 35.69 141 ASP B O 1
ATOM 2153 N N . LEU B 1 142 ? 7.492 27.406 11.82 1 34.75 142 LEU B N 1
ATOM 2154 C CA . LEU B 1 142 ? 8.219 26.828 12.945 1 34.75 142 LEU B CA 1
ATOM 2155 C C . LEU B 1 142 ? 7.332 26.781 14.188 1 34.75 142 LEU B C 1
ATOM 2157 O O . LEU B 1 142 ? 7.629 26.062 15.141 1 34.75 142 LEU B O 1
ATOM 2161 N N . ASN B 1 143 ? 6.355 27.594 14.32 1 37.91 143 ASN B N 1
ATOM 2162 C CA . ASN B 1 143 ? 5.57 27.734 15.539 1 37.91 143 ASN B CA 1
ATOM 2163 C C . ASN B 1 143 ? 4.723 26.5 15.805 1 37.91 143 ASN B C 1
ATOM 2165 O O . ASN B 1 143 ? 4.082 26.391 16.859 1 37.91 143 ASN B O 1
ATOM 2169 N N . ASP B 1 144 ? 4.461 25.688 14.828 1 36.44 144 ASP B N 1
ATOM 2170 C CA . ASP B 1 144 ? 3.525 24.578 15.023 1 36.44 144 ASP B CA 1
ATOM 2171 C C . ASP B 1 144 ? 4.129 23.5 15.922 1 36.44 144 ASP B C 1
ATOM 2173 O O . ASP B 1 144 ? 3.426 22.594 16.359 1 36.44 144 ASP B O 1
ATOM 2177 N N . VAL B 1 145 ? 5.441 23.344 15.844 1 36.53 145 VAL B N 1
ATOM 2178 C CA . VAL B 1 145 ? 6.035 22.359 16.75 1 36.53 145 VAL B CA 1
ATOM 2179 C C . VAL B 1 145 ? 6.062 22.906 18.172 1 36.53 145 VAL B C 1
ATOM 2181 O O . VAL B 1 145 ? 6.117 22.141 19.141 1 36.53 145 VAL B O 1
ATOM 2184 N N . MET B 1 146 ? 6.531 24.172 18.406 1 36.16 146 MET B N 1
ATOM 2185 C CA . MET B 1 146 ? 6.742 24.672 19.75 1 36.16 146 MET B CA 1
ATOM 2186 C C . MET B 1 146 ? 5.434 25.172 20.359 1 36.16 146 MET B C 1
ATOM 2188 O O . MET B 1 146 ? 4.695 25.922 19.719 1 36.16 146 MET B O 1
ATOM 2192 N N . GLY B 1 147 ? 4.637 24.312 21.078 1 35.75 147 GLY B N 1
ATOM 2193 C CA . GLY B 1 147 ? 3.533 24.766 21.922 1 35.75 147 GLY B CA 1
ATOM 2194 C C . GLY B 1 147 ? 3.668 26.203 22.359 1 35.75 147 GLY B C 1
ATOM 2195 O O . GLY B 1 147 ? 4.758 26.781 22.297 1 35.75 147 GLY B O 1
ATOM 2196 N N . PRO B 1 148 ? 2.627 27.031 22.125 1 35.25 148 PRO B N 1
ATOM 2197 C CA . PRO B 1 148 ? 2.754 28.391 22.672 1 35.25 148 PRO B CA 1
ATOM 2198 C C . PRO B 1 148 ? 3.422 28.406 24.047 1 35.25 148 PRO B C 1
ATOM 2200 O O . PRO B 1 148 ? 3.24 27.484 24.828 1 35.25 148 PRO B O 1
ATOM 2203 N N . GLN B 1 149 ? 4.703 28.797 24.094 1 28.72 149 GLN B N 1
ATOM 2204 C CA . GLN B 1 149 ? 5.227 29.094 25.422 1 28.72 149 GLN B CA 1
ATOM 2205 C C . GLN B 1 149 ? 4.277 30.016 26.188 1 28.72 149 GLN B C 1
ATOM 2207 O O . GLN B 1 149 ? 3.924 31.094 25.719 1 28.72 149 GLN B O 1
ATOM 2212 N N . ARG B 1 150 ? 3.338 29.375 27.031 1 28.42 150 ARG B N 1
ATOM 2213 C CA . ARG B 1 150 ? 2.924 30.281 28.109 1 28.42 150 ARG B CA 1
ATOM 2214 C C . ARG B 1 150 ? 4.129 30.797 28.875 1 28.42 150 ARG B C 1
ATOM 2216 O O . ARG B 1 150 ? 5.105 30.078 29.078 1 28.42 150 ARG B O 1
#

Sequence (300 aa):
MKSTHFVNIFIYSVFIFIMADGCYITNCPPGGKRSGNEKSGRGVRQCTPCGPGGIGRCYGPDICCGANVGCFVGTRESAICRLENLYSLPCQNEGRACGTDGTCSADGFCCSTDQCKADESCRGKVHHTNNLQRVLDGEIDLNDVMGPQRMKSTHFVNIFIYSVFIFIMADGCYITNCPPGGKRSGNEKSGRGVRQCTPCGPGGIGRCYGPDICCGANVGCFVGTRESAICRLENLYSLPCQNEGRACGTDGTCSADGFCCSTDQCKADESCRGKVHHTNNLQRVLDGEIDLNDVMGPQR

pLDDT: mean 70.74, std 28.14, range [28.02, 98.94]

Organism: Strigamia maritima (NCBI:txid126957)

Nearest PDB structures (foldseek):
  2hnv-assembly3_E-2  TM=9.738E-01  e=1.884E-10  Bos taurus
  2bn2-assembly1_A  TM=9.560E-01  e=2.443E-10  Bos taurus
  2bn2-assembly2_E  TM=9.682E-01  e=8.385E-10  Bos taurus
  1npo-assembly1_C  TM=9.605E-01  e=2.369E-09  Bos taurus
  1npo-assembly1_A  TM=9.617E-01  e=3.732E-09  Bos taurus